Protein AF-J9FF97-F1 (afdb_monomer_lite)

Radius of gyration: 25.93 Å; chains: 1; bounding box: 58×30×105 Å

Foldseek 3Di:
DDDDDDDDDDPDPPPPVPPPPPPPPPCVVCVVVVPDPPPVVSFQPFWFFAADQQDPQRFFPVSVCVVCVVRQEAEDEDDDARGFNAKPPHGGDTDGRPQYIYGYHPDRDFFKFFQADQAQHFQVVNCVVQVVRQEAEDEAEDNRFGFHDKPDDGRDIDGRSHYIYTYGYHDPPDPPDPDPDDPDDPDDDDDDDD

pLDDT: mean 77.14, std 22.62, range [33.06, 97.69]

Sequence (194 aa):
VLAFLDEPHANTDFGSMLSAPLVGNMVSEIAPYLGLETDASLLPKGEVKVPDLVNAQHREWDMAQVELNKLGLDHRRVGGGPIVLAQYPVSGTMVPGGTTVYLYTDSADIRNVPVPDVKGKSAPLASQMMAGAGLNVKLEGPEEGIITAQDVTGGSEIPMGTLVTLTSEMPPESEPKPSPEDEPEPSESPQNED

Organism: NCBI:txid749906

Structure (mmCIF, N/CA/C/O backbone):
data_AF-J9FF97-F1
#
_entry.id   AF-J9FF97-F1
#
loop_
_atom_site.group_PDB
_atom_site.id
_atom_site.type_symbol
_atom_site.label_atom_id
_atom_site.label_alt_id
_atom_site.label_comp_id
_atom_site.label_asym_id
_atom_site.label_entity_id
_atom_site.label_seq_id
_atom_site.pdbx_PDB_ins_code
_atom_site.Cartn_x
_atom_site.Cartn_y
_atom_site.Cartn_z
_atom_site.occupancy
_atom_site.B_iso_or_equiv
_atom_site.auth_seq_id
_atom_site.auth_comp_id
_atom_site.auth_asym_id
_atom_site.auth_atom_id
_atom_site.pdbx_PDB_model_num
ATOM 1 N N . VAL A 1 1 ? 30.179 7.373 22.762 1.00 45.75 1 VAL A N 1
ATOM 2 C CA . VAL A 1 1 ? 31.047 6.465 21.977 1.00 45.75 1 VAL A CA 1
ATOM 3 C C . VAL A 1 1 ? 31.903 7.334 21.079 1.00 45.75 1 VAL A C 1
ATOM 5 O O . VAL A 1 1 ? 31.347 8.139 20.347 1.00 45.75 1 VAL A O 1
ATOM 8 N N . LEU A 1 2 ? 33.223 7.260 21.232 1.00 37.53 2 LEU A N 1
ATOM 9 C CA . LEU A 1 2 ? 34.190 7.959 20.388 1.00 37.53 2 LEU A CA 1
ATOM 10 C C . LEU A 1 2 ? 34.612 6.974 19.291 1.00 37.53 2 LEU A C 1
ATOM 12 O O . LEU A 1 2 ? 35.073 5.886 19.628 1.00 37.53 2 LEU A O 1
ATOM 16 N N . ALA A 1 3 ? 34.433 7.323 18.018 1.00 40.00 3 ALA A N 1
ATOM 17 C CA . ALA A 1 3 ? 34.911 6.517 16.898 1.00 40.00 3 ALA A CA 1
ATOM 18 C C . ALA A 1 3 ? 35.856 7.366 16.042 1.00 40.00 3 ALA A C 1
ATOM 20 O O . ALA A 1 3 ? 35.461 8.391 15.492 1.00 40.00 3 ALA A O 1
ATOM 21 N N . PHE A 1 4 ? 37.117 6.940 15.993 1.00 45.31 4 PHE A N 1
ATOM 22 C CA . PHE A 1 4 ? 38.093 7.384 15.006 1.00 45.31 4 PHE A CA 1
ATOM 23 C C . PHE A 1 4 ? 37.691 6.821 13.634 1.00 45.31 4 PHE A C 1
ATOM 25 O O . PHE A 1 4 ? 37.378 5.636 13.528 1.00 45.31 4 PHE A O 1
ATOM 32 N N . LEU A 1 5 ? 37.692 7.676 12.609 1.00 44.97 5 LEU A N 1
ATOM 33 C CA . LEU A 1 5 ? 37.614 7.284 11.203 1.00 44.97 5 LEU A CA 1
ATOM 34 C C . LEU A 1 5 ? 39.032 6.998 10.709 1.00 44.97 5 LEU A C 1
ATOM 36 O O . LEU A 1 5 ? 39.882 7.885 10.764 1.00 44.97 5 LEU A O 1
ATOM 40 N N . ASP A 1 6 ? 39.261 5.775 10.242 1.00 53.31 6 ASP A N 1
ATOM 41 C CA . ASP A 1 6 ? 40.441 5.412 9.459 1.00 53.31 6 ASP A CA 1
ATOM 42 C C . ASP A 1 6 ? 40.009 5.301 7.988 1.00 53.31 6 ASP A C 1
ATOM 44 O O . ASP A 1 6 ? 38.960 4.728 7.680 1.00 53.31 6 ASP A O 1
ATOM 48 N N . GLU A 1 7 ? 40.753 5.960 7.106 1.00 43.44 7 GLU A N 1
ATOM 49 C CA . GLU A 1 7 ? 40.382 6.263 5.720 1.00 43.44 7 GLU A CA 1
ATOM 50 C C . GLU A 1 7 ? 40.270 5.010 4.836 1.00 43.44 7 GLU A C 1
ATOM 52 O O . GLU A 1 7 ? 41.175 4.173 4.807 1.00 43.44 7 GLU A O 1
ATOM 57 N N . PRO A 1 8 ? 39.250 4.950 3.963 1.00 39.09 8 PRO A N 1
ATOM 58 C CA . PRO A 1 8 ? 39.457 4.382 2.640 1.00 39.09 8 PRO A CA 1
ATOM 59 C C . PRO A 1 8 ? 39.333 5.462 1.561 1.00 39.09 8 PRO A C 1
ATOM 61 O O . PRO A 1 8 ? 38.275 6.046 1.331 1.00 39.09 8 PRO A O 1
ATOM 64 N N . HIS A 1 9 ? 40.441 5.682 0.856 1.00 42.31 9 HIS A N 1
ATOM 65 C CA . HIS A 1 9 ? 40.495 6.420 -0.399 1.00 42.31 9 HIS A CA 1
ATOM 66 C C . HIS A 1 9 ? 39.531 5.816 -1.435 1.00 42.31 9 HIS A C 1
ATOM 68 O O . HIS A 1 9 ? 39.828 4.799 -2.062 1.00 42.31 9 HIS A O 1
ATOM 74 N N . ALA A 1 10 ? 38.412 6.494 -1.674 1.00 37.97 10 ALA A N 1
ATOM 75 C CA . ALA A 1 10 ? 37.627 6.369 -2.893 1.00 37.97 10 ALA A CA 1
ATOM 76 C C . ALA A 1 10 ? 37.069 7.754 -3.249 1.00 37.97 10 ALA A C 1
ATOM 78 O O . ALA A 1 10 ? 36.283 8.335 -2.506 1.00 37.97 10 ALA A O 1
ATOM 79 N N . ASN A 1 11 ? 37.533 8.298 -4.375 1.00 47.62 11 ASN A N 1
ATOM 80 C CA . ASN A 1 11 ? 37.092 9.570 -4.946 1.00 47.62 11 ASN A CA 1
ATOM 81 C C . ASN A 1 11 ? 35.612 9.511 -5.358 1.00 47.62 11 ASN A C 1
ATOM 83 O O . ASN A 1 11 ? 35.301 9.310 -6.531 1.00 47.62 11 ASN A O 1
ATOM 87 N N . THR A 1 12 ? 34.705 9.719 -4.410 1.00 43.56 12 THR A N 1
ATOM 88 C CA . THR A 1 12 ? 33.304 10.050 -4.683 1.00 43.56 12 THR A CA 1
ATOM 89 C C . THR A 1 12 ? 32.831 11.095 -3.678 1.00 43.56 12 THR A C 1
ATOM 91 O O . THR A 1 12 ? 32.529 10.780 -2.529 1.00 43.56 12 THR A O 1
ATOM 94 N N . ASP A 1 13 ? 32.771 12.346 -4.136 1.00 44.88 13 ASP A N 1
ATOM 95 C CA . ASP A 1 13 ? 32.296 13.536 -3.417 1.00 44.88 13 ASP A CA 1
ATOM 96 C C . ASP A 1 13 ? 30.774 13.509 -3.154 1.00 44.88 13 ASP A C 1
ATOM 98 O O . ASP A 1 13 ? 30.026 14.363 -3.622 1.00 44.88 13 ASP A O 1
ATOM 102 N N . PHE A 1 14 ? 30.286 12.524 -2.395 1.00 45.69 14 PHE A N 1
ATOM 103 C CA . PHE A 1 14 ? 28.867 12.419 -2.008 1.00 45.69 14 PHE A CA 1
ATOM 104 C C . PHE A 1 14 ? 28.653 12.223 -0.496 1.00 45.69 14 PHE A C 1
ATOM 106 O O . PHE A 1 14 ? 27.580 11.821 -0.053 1.00 45.69 14 PHE A O 1
ATOM 113 N N . GLY A 1 15 ? 29.656 12.547 0.327 1.00 39.88 15 GLY A N 1
ATOM 114 C CA . GLY A 1 15 ? 29.611 12.356 1.785 1.00 39.88 15 GLY A CA 1
ATOM 115 C C . GLY A 1 15 ? 28.787 13.386 2.574 1.00 39.88 15 GLY A C 1
ATOM 116 O O . GLY A 1 15 ? 28.507 13.167 3.747 1.00 39.88 15 GLY A O 1
ATOM 117 N N . SER A 1 16 ? 28.376 14.501 1.963 1.00 39.62 16 SER A N 1
ATOM 118 C CA . SER A 1 16 ? 27.737 15.634 2.660 1.00 39.62 16 SER A CA 1
ATOM 119 C C . SER A 1 16 ? 26.253 15.844 2.331 1.00 39.62 16 SER A C 1
ATOM 121 O O . SER A 1 16 ? 25.622 16.712 2.930 1.00 39.62 16 SER A O 1
ATOM 123 N N . MET A 1 17 ? 25.661 15.028 1.448 1.00 40.06 17 MET A N 1
ATOM 124 C CA . MET A 1 17 ? 24.230 15.113 1.098 1.00 40.06 17 MET A CA 1
ATOM 125 C C . MET A 1 17 ? 23.367 14.012 1.741 1.00 40.06 17 MET A C 1
ATOM 127 O O . MET A 1 17 ? 22.149 14.014 1.592 1.00 40.06 17 MET A O 1
ATOM 131 N N . LEU A 1 18 ? 23.988 13.090 2.483 1.00 40.56 18 LEU A N 1
ATOM 132 C CA . LEU A 1 18 ? 23.360 11.854 2.968 1.00 40.56 18 LEU A CA 1
ATOM 133 C C . LEU A 1 18 ? 22.977 11.851 4.459 1.00 40.56 18 LEU A C 1
ATOM 135 O O . LEU A 1 18 ? 22.454 10.853 4.938 1.00 40.56 18 LEU A O 1
ATOM 139 N N . SER A 1 19 ? 23.197 12.941 5.203 1.00 45.09 19 SER A N 1
ATOM 140 C CA . SER A 1 19 ? 23.015 12.942 6.669 1.00 45.09 19 SER A CA 1
ATOM 141 C C . SER A 1 19 ? 21.830 13.775 7.187 1.00 45.09 19 SER A C 1
ATOM 143 O O . SER A 1 19 ? 21.708 13.945 8.399 1.00 45.09 19 SER A O 1
ATOM 145 N N . ALA A 1 20 ? 20.960 14.306 6.321 1.00 44.06 20 ALA A N 1
ATOM 146 C CA . ALA A 1 20 ? 19.939 15.281 6.733 1.00 44.06 20 ALA A CA 1
ATOM 147 C C . ALA A 1 20 ? 18.469 14.801 6.750 1.00 44.06 20 ALA A C 1
ATOM 149 O O . ALA A 1 20 ? 17.666 15.496 7.367 1.00 44.06 20 ALA A O 1
ATOM 150 N N . PRO A 1 21 ? 18.083 13.636 6.183 1.00 43.41 21 PRO A N 1
ATOM 151 C CA . PRO A 1 21 ? 16.754 13.095 6.473 1.00 43.41 21 PRO A CA 1
ATOM 152 C C . PRO A 1 21 ? 16.763 11.582 6.758 1.00 43.41 21 PRO A C 1
ATOM 154 O O . PRO A 1 21 ? 16.090 10.823 6.074 1.00 43.41 21 PRO A O 1
ATOM 157 N N . LEU A 1 22 ? 17.509 11.124 7.773 1.00 38.31 22 LEU A N 1
ATOM 158 C CA . LEU A 1 22 ? 17.394 9.736 8.269 1.00 38.31 22 LEU A CA 1
ATOM 159 C C . LEU A 1 22 ? 16.951 9.626 9.741 1.00 38.31 22 LEU A C 1
ATOM 161 O O . LEU A 1 22 ? 16.930 8.534 10.297 1.00 38.31 22 LEU A O 1
ATOM 165 N N . VAL A 1 23 ? 16.581 10.740 10.386 1.00 45.12 23 VAL A N 1
ATOM 166 C CA . VAL A 1 23 ? 16.220 10.778 11.824 1.00 45.12 23 VAL A CA 1
ATOM 167 C C . VAL A 1 23 ? 14.739 11.140 12.039 1.00 45.12 23 VAL A C 1
ATOM 169 O O . VAL A 1 23 ? 14.361 11.671 13.073 1.00 45.12 23 VAL A O 1
ATOM 172 N N . GLY A 1 24 ? 13.883 10.854 11.052 1.00 38.81 24 GLY A N 1
ATOM 173 C CA . GLY A 1 24 ? 12.420 10.910 11.205 1.00 38.81 24 GLY A CA 1
ATOM 174 C C . GLY A 1 24 ? 11.796 9.533 11.444 1.00 38.81 24 GLY A C 1
ATOM 175 O O . GLY A 1 24 ? 11.005 9.364 12.365 1.00 38.81 24 GLY A O 1
ATOM 176 N N . ASN A 1 25 ? 12.214 8.519 10.674 1.00 43.09 25 ASN A N 1
ATOM 177 C CA . ASN A 1 25 ? 11.464 7.257 10.585 1.00 43.09 25 ASN A CA 1
ATOM 178 C C . ASN A 1 25 ? 11.998 6.118 11.476 1.00 43.09 25 ASN A C 1
ATOM 180 O O . ASN A 1 25 ? 11.280 5.152 11.689 1.00 43.09 25 ASN A O 1
ATOM 184 N N . MET A 1 26 ? 13.191 6.233 12.082 1.00 38.31 26 MET A N 1
ATOM 185 C CA . MET A 1 26 ? 13.679 5.217 13.042 1.00 38.31 26 MET A CA 1
ATOM 186 C C . MET A 1 26 ? 13.272 5.485 14.502 1.00 38.31 26 MET A C 1
ATOM 188 O O . MET A 1 26 ? 13.385 4.592 15.337 1.00 38.31 26 MET A O 1
ATOM 192 N N . VAL A 1 27 ? 12.782 6.686 14.838 1.00 42.34 27 VAL A N 1
ATOM 193 C CA . VAL A 1 27 ? 12.222 6.958 16.180 1.00 42.34 27 VAL A CA 1
ATOM 194 C C . VAL A 1 27 ? 10.746 6.553 16.252 1.00 42.34 27 VAL A C 1
ATOM 196 O O . VAL A 1 27 ? 10.303 6.096 17.301 1.00 42.34 27 VAL A O 1
ATOM 199 N N . SER A 1 28 ? 10.003 6.598 15.142 1.00 41.69 28 SER A N 1
ATOM 200 C CA . SER A 1 28 ? 8.598 6.161 15.102 1.00 41.69 28 SER A CA 1
ATOM 201 C C . SER A 1 28 ? 8.406 4.647 15.263 1.00 41.69 28 SER A C 1
ATOM 203 O O . SER A 1 28 ? 7.341 4.223 15.698 1.00 41.69 28 SER A O 1
ATOM 205 N N . GLU A 1 29 ? 9.424 3.820 14.995 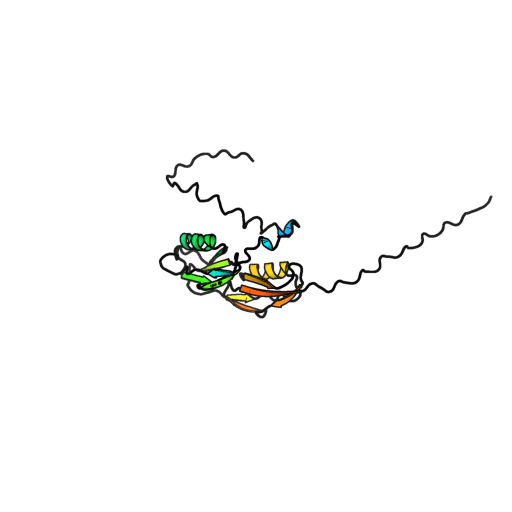1.00 44.66 29 GLU A N 1
ATOM 206 C CA . GLU A 1 29 ? 9.349 2.361 15.209 1.00 44.66 29 GLU A CA 1
ATOM 207 C C . GLU A 1 29 ? 9.571 1.928 16.671 1.00 44.66 29 GLU A C 1
ATOM 209 O O . GLU A 1 29 ? 9.262 0.790 17.025 1.00 44.66 29 GLU A O 1
ATOM 214 N N . ILE A 1 30 ? 10.052 2.824 17.545 1.00 33.06 30 ILE A N 1
ATOM 215 C CA . ILE A 1 30 ? 10.172 2.563 18.993 1.00 33.06 30 ILE A CA 1
ATOM 216 C C . ILE A 1 30 ? 9.362 3.525 19.872 1.00 33.06 30 ILE A C 1
ATOM 218 O O . ILE A 1 30 ? 9.161 3.228 21.049 1.00 33.06 30 ILE A O 1
ATOM 222 N N . ALA A 1 31 ? 8.876 4.652 19.342 1.00 40.81 31 ALA A N 1
ATOM 223 C CA . ALA A 1 31 ? 8.118 5.640 20.114 1.00 40.81 31 ALA A CA 1
ATOM 224 C C . ALA A 1 31 ? 6.820 5.089 20.746 1.00 40.81 31 ALA A C 1
ATOM 226 O O . ALA A 1 31 ? 6.605 5.369 21.929 1.00 40.81 31 ALA A O 1
ATOM 227 N N . PRO A 1 32 ? 6.019 4.222 20.086 1.00 46.66 32 PRO A N 1
ATOM 228 C CA . PRO A 1 32 ? 4.840 3.638 20.731 1.00 46.66 32 PRO A CA 1
ATOM 229 C C . PRO A 1 32 ? 5.192 2.718 21.909 1.00 46.66 32 PRO A C 1
ATOM 231 O O . PRO A 1 32 ? 4.361 2.474 22.778 1.00 46.66 32 PRO A O 1
ATOM 234 N N . TYR A 1 33 ? 6.430 2.214 21.969 1.00 43.38 33 TYR A N 1
ATOM 235 C CA . TYR A 1 33 ? 6.902 1.342 23.048 1.00 43.38 33 TYR A CA 1
ATOM 236 C C . TYR A 1 33 ? 7.519 2.109 24.231 1.00 43.38 33 TYR A C 1
ATOM 238 O O . TYR A 1 33 ? 7.882 1.489 25.230 1.00 43.38 33 TYR A O 1
ATOM 246 N N . LEU A 1 34 ? 7.623 3.442 24.150 1.00 44.53 34 LEU A N 1
ATOM 247 C CA . LEU A 1 34 ? 8.208 4.308 25.183 1.00 44.53 34 LEU A CA 1
ATOM 248 C C . LEU A 1 34 ? 7.191 5.217 25.891 1.00 44.53 34 LEU A C 1
ATOM 250 O O . LEU A 1 34 ? 7.588 5.993 26.757 1.00 44.53 34 LEU A O 1
ATOM 254 N N . GLY A 1 35 ? 5.897 5.111 25.566 1.00 42.56 35 GLY A N 1
ATOM 255 C CA . GLY A 1 35 ? 4.845 5.890 26.231 1.00 42.56 35 GLY A CA 1
ATOM 256 C C . GLY A 1 35 ? 4.969 7.402 26.019 1.00 42.56 35 GLY A C 1
ATOM 257 O O . GLY A 1 35 ? 4.501 8.178 26.847 1.00 42.56 35 GLY A O 1
ATOM 258 N N . LEU A 1 36 ? 5.628 7.826 24.938 1.00 39.53 36 LEU A N 1
ATOM 259 C CA . LEU A 1 36 ? 5.583 9.210 24.490 1.00 39.53 36 LEU A CA 1
ATOM 260 C C . LEU A 1 36 ? 4.437 9.319 23.496 1.00 39.53 36 LEU A C 1
ATOM 262 O O . LEU A 1 36 ? 4.457 8.651 22.464 1.00 39.53 36 LEU A O 1
ATOM 266 N N . GLU A 1 37 ? 3.445 10.135 23.841 1.00 37.72 37 GLU A N 1
ATOM 267 C CA . GLU A 1 37 ? 2.342 10.505 22.962 1.00 37.72 37 GLU A CA 1
ATOM 268 C C . GLU A 1 37 ? 2.917 10.912 21.598 1.00 37.72 37 GLU A C 1
ATOM 270 O O . GLU A 1 37 ? 3.634 11.911 21.476 1.00 37.72 37 GLU A O 1
ATOM 275 N N . THR A 1 38 ? 2.653 10.115 20.561 1.00 42.69 38 THR A N 1
ATOM 276 C CA . THR A 1 38 ? 2.843 10.547 19.180 1.00 42.69 38 THR A CA 1
ATOM 277 C C . THR A 1 38 ? 1.844 11.662 18.954 1.00 42.69 38 THR A C 1
ATOM 279 O O . THR A 1 38 ? 0.669 11.421 18.700 1.00 42.69 38 THR A O 1
ATOM 282 N N . ASP A 1 39 ? 2.296 12.902 19.124 1.00 42.94 39 ASP A N 1
ATOM 283 C CA . ASP A 1 39 ? 1.481 14.071 18.848 1.00 42.94 39 ASP A CA 1
ATOM 284 C C . ASP A 1 39 ? 0.985 13.940 17.404 1.00 42.94 39 ASP A C 1
ATOM 286 O O . ASP A 1 39 ? 1.770 14.002 16.453 1.00 42.94 39 ASP A O 1
ATOM 290 N N . ALA A 1 40 ? -0.315 13.692 17.226 1.00 46.88 40 ALA A N 1
ATOM 291 C CA . ALA A 1 40 ? -0.899 13.414 15.918 1.00 46.88 40 ALA A CA 1
ATOM 292 C C . ALA A 1 40 ? -0.648 14.564 14.923 1.00 46.88 40 ALA A C 1
ATOM 294 O O . ALA A 1 40 ? -0.826 14.391 13.721 1.00 46.88 40 ALA A O 1
ATOM 295 N N . SER A 1 41 ? -0.243 15.751 15.407 1.00 39.88 41 SER A N 1
ATOM 296 C CA . SER A 1 41 ? 0.247 16.891 14.621 1.00 39.88 41 SER A CA 1
ATOM 297 C C . SER A 1 41 ? 1.561 16.657 13.864 1.00 39.88 41 SER A C 1
ATOM 299 O O . SER A 1 41 ? 1.803 17.373 12.892 1.00 39.88 41 SER A O 1
ATOM 301 N N . LEU A 1 42 ? 2.359 15.661 14.259 1.00 41.28 42 LEU A N 1
ATOM 302 C CA . LEU A 1 42 ? 3.661 15.320 13.677 1.00 41.28 42 LEU A CA 1
ATOM 303 C C . LEU A 1 42 ? 3.603 14.177 12.656 1.00 41.28 42 LEU A C 1
ATOM 305 O O . LEU A 1 42 ? 4.563 13.982 11.910 1.00 41.28 42 LEU A O 1
ATOM 309 N N . LEU A 1 43 ? 2.484 13.447 12.578 1.00 48.31 43 LEU A N 1
ATOM 310 C CA . LEU A 1 43 ? 2.209 12.580 11.433 1.00 48.31 43 LEU A CA 1
ATOM 311 C C . LEU A 1 43 ? 2.122 13.467 10.181 1.00 48.31 43 LEU A C 1
ATOM 313 O O . LEU A 1 43 ? 1.526 14.546 10.258 1.00 48.31 43 LEU A O 1
ATOM 317 N N . PRO A 1 44 ? 2.678 13.071 9.023 1.00 49.88 44 PRO A N 1
ATOM 318 C CA . PRO A 1 44 ? 2.469 13.811 7.786 1.00 49.88 44 PRO A CA 1
ATOM 319 C C . PRO A 1 44 ? 0.967 13.812 7.457 1.00 49.88 44 PRO A C 1
ATOM 321 O O . PRO A 1 44 ? 0.448 12.897 6.830 1.00 49.88 44 PRO A O 1
ATOM 324 N N . LYS A 1 45 ? 0.245 14.855 7.890 1.00 54.88 45 LYS A N 1
ATOM 325 C CA . LYS A 1 45 ? -1.219 15.014 7.750 1.00 54.88 45 LYS A CA 1
ATOM 326 C C . LYS A 1 45 ? -1.692 15.227 6.306 1.00 54.88 45 LYS A C 1
ATOM 328 O O . LYS A 1 45 ? -2.834 15.619 6.081 1.00 54.88 45 LYS A O 1
ATOM 333 N N . GLY A 1 46 ? -0.809 15.040 5.333 1.00 75.31 46 GLY A N 1
ATOM 334 C CA . GLY A 1 46 ? -1.078 15.271 3.924 1.00 75.31 46 GLY A CA 1
ATOM 335 C C . GLY A 1 46 ? -1.273 13.966 3.171 1.00 75.31 46 GLY A C 1
ATOM 336 O O . GLY A 1 46 ? -0.570 12.983 3.407 1.00 75.31 46 GLY A O 1
ATOM 337 N N . GLU A 1 47 ? -2.197 13.987 2.217 1.00 87.62 47 GLU A N 1
ATOM 338 C CA . GLU A 1 47 ? -2.178 13.013 1.137 1.00 87.62 47 GLU A CA 1
ATOM 339 C C . GLU A 1 47 ? -1.101 13.403 0.122 1.00 87.62 47 GLU A C 1
ATOM 341 O O . GLU A 1 47 ? -0.945 14.569 -0.251 1.00 87.62 47 GLU A O 1
ATOM 346 N N . VAL A 1 48 ? -0.370 12.404 -0.345 1.00 91.88 48 VAL A N 1
ATOM 347 C CA . VAL A 1 48 ? 0.705 12.513 -1.317 1.00 91.88 48 VAL A CA 1
ATOM 348 C C . VAL A 1 48 ? 0.329 11.670 -2.526 1.00 91.88 48 VAL A C 1
ATOM 350 O O . VAL A 1 48 ? -0.198 10.564 -2.404 1.00 91.88 48 VAL A O 1
ATOM 353 N N . LYS A 1 49 ? 0.593 12.201 -3.719 1.00 95.12 49 LYS A N 1
ATOM 354 C CA . LYS A 1 49 ? 0.369 11.474 -4.965 1.00 95.12 49 LYS A CA 1
ATOM 355 C C . LYS A 1 49 ? 1.549 10.549 -5.235 1.00 95.12 49 LYS A C 1
ATOM 357 O O . LYS A 1 49 ? 2.677 11.020 -5.353 1.00 95.12 49 LYS A O 1
ATOM 362 N N . VAL A 1 50 ? 1.283 9.257 -5.399 1.00 96.62 50 VAL A N 1
ATOM 363 C CA . VAL A 1 50 ? 2.320 8.274 -5.730 1.00 96.62 50 VAL A CA 1
ATOM 364 C C . VAL A 1 50 ? 2.919 8.601 -7.111 1.00 96.62 50 VAL A C 1
ATOM 366 O O . VAL A 1 50 ? 2.162 8.712 -8.084 1.00 96.62 50 VAL A O 1
ATOM 369 N N . PRO A 1 51 ? 4.248 8.775 -7.237 1.00 95.38 51 PRO A N 1
ATOM 370 C CA . PRO A 1 51 ? 4.893 9.090 -8.510 1.00 95.38 51 PRO A CA 1
ATOM 371 C C . PRO A 1 51 ? 4.898 7.882 -9.456 1.00 95.38 51 PRO A C 1
ATOM 373 O O . PRO A 1 51 ? 4.671 6.743 -9.047 1.00 95.38 51 PRO A O 1
ATOM 376 N N . ASP A 1 52 ? 5.166 8.130 -10.737 1.00 97.19 52 ASP A N 1
ATOM 377 C CA . ASP A 1 52 ? 5.468 7.070 -11.701 1.00 97.19 52 ASP A CA 1
ATOM 378 C C . ASP A 1 52 ? 6.960 6.722 -11.630 1.00 97.19 52 ASP A C 1
ATOM 380 O O . ASP A 1 52 ? 7.826 7.544 -11.950 1.00 97.19 52 ASP A O 1
ATOM 384 N N . LEU A 1 53 ? 7.224 5.500 -11.176 1.00 95.94 53 LEU A N 1
ATOM 385 C CA . LEU A 1 53 ? 8.537 4.913 -10.939 1.00 95.94 53 LEU A CA 1
ATOM 386 C C . LEU A 1 53 ? 8.860 3.812 -11.950 1.00 95.94 53 LEU A C 1
ATOM 388 O O . LEU A 1 53 ? 9.899 3.181 -11.836 1.00 95.94 53 LEU A O 1
ATOM 392 N N . VAL A 1 54 ? 7.992 3.566 -12.934 1.00 95.25 54 VAL A N 1
ATOM 393 C CA . VAL A 1 54 ? 8.239 2.607 -14.025 1.00 95.25 54 VAL A CA 1
ATOM 394 C C . VAL A 1 54 ? 8.714 3.340 -15.292 1.00 95.25 54 VAL A C 1
ATOM 396 O O . VAL A 1 54 ? 9.248 2.736 -16.227 1.00 95.25 54 VAL A O 1
ATOM 399 N N . ASN A 1 55 ? 8.579 4.670 -15.328 1.00 92.44 55 ASN A N 1
ATOM 400 C CA . ASN A 1 55 ? 9.061 5.494 -16.432 1.00 92.44 55 ASN A CA 1
ATOM 401 C C . ASN A 1 55 ? 10.594 5.506 -16.573 1.00 92.44 55 ASN A C 1
ATOM 403 O O . ASN A 1 55 ? 11.357 5.144 -15.679 1.00 92.44 55 ASN A O 1
ATOM 407 N N . ALA A 1 56 ? 11.068 5.960 -17.734 1.00 85.50 56 ALA A N 1
ATOM 408 C CA . ALA A 1 56 ? 12.492 5.962 -18.061 1.00 85.50 56 ALA A CA 1
ATOM 409 C C . ALA A 1 56 ? 13.347 6.856 -17.143 1.00 85.50 56 ALA A C 1
ATOM 411 O O . ALA A 1 56 ? 14.556 6.658 -17.090 1.00 85.50 56 ALA A O 1
ATOM 412 N N . GLN A 1 57 ? 12.742 7.827 -16.455 1.00 85.38 57 GLN A N 1
ATOM 413 C CA . GLN A 1 57 ? 13.433 8.794 -15.605 1.00 85.38 57 GLN A CA 1
ATOM 414 C C . GLN A 1 57 ? 13.707 8.249 -14.200 1.00 85.38 57 GLN A C 1
ATOM 416 O O . GLN A 1 57 ? 14.729 8.591 -13.613 1.00 85.38 57 GLN A O 1
ATOM 421 N N . HIS A 1 58 ? 12.814 7.410 -13.667 1.00 90.19 58 HIS A N 1
ATOM 422 C CA . HIS A 1 58 ? 12.856 6.987 -12.264 1.00 90.19 58 HIS A CA 1
ATOM 423 C C . HIS A 1 58 ? 12.951 5.473 -12.061 1.00 90.19 58 HIS A C 1
ATOM 425 O O . HIS A 1 58 ? 13.143 5.044 -10.931 1.00 90.19 58 HIS A O 1
ATOM 431 N N . ARG A 1 59 ? 12.854 4.655 -13.118 1.00 93.31 59 ARG A N 1
ATOM 432 C CA . ARG A 1 59 ? 12.848 3.184 -12.998 1.00 93.31 59 ARG A CA 1
ATOM 433 C C . ARG A 1 59 ? 14.125 2.550 -12.473 1.00 93.31 59 ARG A C 1
ATOM 435 O O . ARG A 1 59 ? 14.117 1.356 -12.207 1.00 93.31 59 ARG A O 1
ATOM 442 N N . GLU A 1 60 ? 15.233 3.270 -12.369 1.00 96.19 60 GLU A N 1
ATOM 443 C CA . GLU A 1 60 ? 16.409 2.730 -11.687 1.00 96.19 60 GLU A CA 1
ATOM 444 C C . GLU A 1 60 ? 16.153 2.704 -10.181 1.00 96.19 60 GLU A C 1
ATOM 446 O O . GLU A 1 60 ? 15.651 3.676 -9.621 1.00 96.19 60 GLU A O 1
ATOM 451 N N . TRP A 1 61 ? 16.509 1.597 -9.525 1.00 92.69 61 TRP A N 1
ATOM 452 C CA . TRP A 1 61 ? 16.231 1.379 -8.102 1.00 92.69 61 TRP A CA 1
ATOM 453 C C . TRP A 1 61 ? 16.621 2.577 -7.221 1.00 92.69 61 TRP A C 1
ATOM 455 O O . TRP A 1 61 ? 15.818 3.029 -6.411 1.00 92.69 61 TRP A O 1
ATOM 465 N N . ASP A 1 62 ? 17.814 3.142 -7.401 1.00 91.81 62 ASP A N 1
ATOM 466 C CA . ASP A 1 62 ? 18.285 4.269 -6.585 1.00 91.81 62 ASP A CA 1
ATOM 467 C C . ASP A 1 62 ? 17.510 5.566 -6.862 1.00 91.81 62 ASP A C 1
ATOM 469 O O . ASP A 1 62 ? 17.197 6.314 -5.933 1.00 91.81 62 ASP A O 1
ATOM 473 N N . MET A 1 63 ? 17.122 5.807 -8.118 1.00 93.19 63 MET A N 1
ATOM 474 C CA . MET A 1 63 ? 16.311 6.970 -8.493 1.00 93.19 63 MET A CA 1
ATOM 475 C C . MET A 1 63 ? 14.894 6.872 -7.926 1.00 93.19 63 MET A C 1
ATOM 477 O O . MET A 1 63 ? 14.369 7.865 -7.419 1.00 93.19 63 MET A O 1
ATOM 481 N N . ALA A 1 64 ? 14.298 5.676 -7.949 1.00 94.69 64 ALA A N 1
ATOM 482 C CA . ALA A 1 64 ? 12.966 5.451 -7.403 1.00 94.69 64 ALA A CA 1
ATOM 483 C C . ALA A 1 64 ? 12.902 5.728 -5.895 1.00 94.69 64 ALA A C 1
ATOM 485 O O . ALA A 1 64 ? 11.974 6.382 -5.421 1.00 94.69 64 ALA A O 1
ATOM 486 N N . GLN A 1 65 ? 13.913 5.281 -5.144 1.00 93.88 65 GLN A N 1
ATOM 487 C CA . GLN A 1 65 ? 14.015 5.539 -3.705 1.00 93.88 65 GLN A CA 1
ATOM 488 C C . GLN A 1 65 ? 14.121 7.029 -3.399 1.00 93.88 65 GLN A C 1
ATOM 490 O O . GLN A 1 65 ? 13.425 7.543 -2.528 1.00 93.88 65 GLN A O 1
ATOM 495 N N . VAL A 1 66 ? 14.996 7.732 -4.122 1.00 92.69 66 VAL A N 1
ATOM 496 C CA . VAL A 1 66 ? 15.176 9.175 -3.955 1.00 92.69 66 VAL A CA 1
ATOM 497 C C . VAL A 1 66 ? 13.860 9.908 -4.202 1.00 92.69 66 VAL A C 1
ATOM 499 O O . VAL A 1 66 ? 13.518 10.810 -3.440 1.00 92.69 66 VAL A O 1
ATOM 502 N N . GLU A 1 67 ? 13.108 9.518 -5.230 1.00 92.62 67 GLU A N 1
ATOM 503 C CA . GLU A 1 67 ? 11.831 10.152 -5.547 1.00 92.62 67 GLU A CA 1
ATOM 504 C C . GLU A 1 67 ? 10.761 9.910 -4.475 1.00 92.62 67 GLU A C 1
ATOM 506 O O . GLU A 1 67 ? 10.074 10.851 -4.082 1.00 92.62 67 GLU A O 1
ATOM 511 N N . LEU A 1 68 ? 10.663 8.693 -3.934 1.00 92.94 68 LEU A N 1
ATOM 512 C CA . LEU A 1 68 ? 9.745 8.385 -2.831 1.00 92.94 68 LEU A CA 1
ATOM 513 C C . LEU A 1 68 ? 10.118 9.130 -1.540 1.00 92.94 68 LEU A C 1
ATOM 515 O O . LEU A 1 68 ? 9.263 9.779 -0.936 1.00 92.94 68 LEU A O 1
ATOM 519 N N . ASN A 1 69 ? 11.403 9.142 -1.178 1.00 90.75 69 ASN A N 1
ATOM 520 C CA . ASN A 1 69 ? 11.893 9.812 0.027 1.00 90.75 69 ASN A CA 1
ATOM 521 C C . ASN A 1 69 ? 11.629 11.327 0.008 1.00 90.75 69 ASN A C 1
ATOM 523 O O . ASN A 1 69 ? 11.242 11.897 1.027 1.00 90.75 69 ASN A O 1
ATOM 527 N N . LYS A 1 70 ? 11.786 11.997 -1.147 1.00 90.00 70 LYS A N 1
ATOM 528 C CA . LYS A 1 70 ? 11.450 13.432 -1.296 1.00 90.00 70 LYS A CA 1
ATOM 529 C C . LYS A 1 70 ? 9.987 13.731 -0.973 1.00 90.00 70 LYS A C 1
ATOM 531 O O . LYS A 1 70 ? 9.669 14.834 -0.539 1.00 90.00 70 LYS A O 1
ATOM 536 N N . LEU A 1 71 ? 9.110 12.770 -1.249 1.00 88.69 71 LEU A N 1
ATOM 537 C CA . LEU A 1 71 ? 7.668 12.877 -1.071 1.00 88.69 71 LEU A CA 1
ATOM 538 C C . LEU A 1 71 ? 7.211 12.400 0.316 1.00 88.69 71 LEU A C 1
ATOM 540 O O . LEU A 1 71 ? 6.019 12.456 0.610 1.00 88.69 71 LEU A O 1
ATOM 544 N N . GLY A 1 72 ? 8.136 11.943 1.169 1.00 87.81 72 GLY A N 1
ATOM 545 C CA . GLY A 1 72 ? 7.813 11.378 2.477 1.00 87.81 72 GLY A CA 1
ATOM 546 C C . GLY A 1 72 ? 7.056 10.054 2.382 1.00 87.81 72 GLY A C 1
ATOM 547 O O . GLY A 1 72 ? 6.249 9.757 3.258 1.00 87.81 72 GLY A O 1
ATOM 548 N N . LEU A 1 73 ? 7.261 9.295 1.304 1.00 91.50 73 LEU A N 1
ATOM 549 C CA . LEU A 1 73 ? 6.742 7.941 1.138 1.00 91.50 73 LEU A CA 1
ATOM 550 C C . LEU A 1 73 ? 7.842 6.937 1.474 1.00 91.50 73 LEU A C 1
ATOM 552 O O . LEU A 1 73 ? 8.992 7.126 1.079 1.00 91.50 73 LEU A O 1
ATOM 556 N N . ASP A 1 74 ? 7.468 5.857 2.152 1.00 94.06 74 ASP A N 1
ATOM 557 C CA . ASP A 1 74 ? 8.374 4.743 2.402 1.00 94.06 74 ASP A CA 1
ATOM 558 C C . ASP A 1 74 ? 8.424 3.819 1.177 1.00 94.06 74 ASP A C 1
ATOM 560 O O . ASP A 1 74 ? 7.561 3.844 0.291 1.00 94.06 74 ASP A O 1
ATOM 564 N N . HIS A 1 75 ? 9.431 2.954 1.119 1.00 95.06 75 HIS A N 1
ATOM 565 C CA . HIS A 1 75 ? 9.656 2.067 -0.016 1.00 95.06 75 HIS A CA 1
ATOM 566 C C . HIS A 1 75 ? 10.085 0.675 0.417 1.00 95.06 75 HIS A C 1
ATOM 568 O O . HIS A 1 75 ? 10.850 0.486 1.362 1.00 95.06 75 HIS A O 1
ATOM 574 N N . ARG A 1 76 ? 9.638 -0.333 -0.334 1.00 95.94 76 ARG A N 1
ATOM 575 C CA . ARG A 1 76 ? 10.057 -1.719 -0.126 1.00 95.94 76 ARG A CA 1
ATOM 576 C C . ARG A 1 76 ? 10.316 -2.420 -1.445 1.00 95.94 76 ARG A C 1
ATOM 578 O O . ARG A 1 76 ? 9.465 -2.451 -2.326 1.00 95.94 76 ARG A O 1
ATOM 585 N N . ARG A 1 77 ? 11.496 -3.025 -1.574 1.00 95.38 77 ARG A N 1
ATOM 586 C CA . ARG A 1 77 ? 11.851 -3.815 -2.756 1.00 95.38 77 ARG A CA 1
ATOM 587 C C . ARG A 1 77 ? 11.237 -5.205 -2.701 1.00 95.38 77 ARG A C 1
ATOM 589 O O . ARG A 1 77 ? 11.312 -5.876 -1.672 1.00 95.38 77 ARG A O 1
ATOM 596 N N . VAL A 1 78 ? 10.726 -5.661 -3.837 1.00 95.81 78 VAL A N 1
ATOM 597 C CA . VAL A 1 78 ? 10.302 -7.039 -4.083 1.00 95.81 78 VAL A CA 1
ATOM 598 C C . VAL A 1 78 ? 11.125 -7.587 -5.252 1.00 95.81 78 VAL A C 1
ATOM 600 O O . VAL A 1 78 ? 10.818 -7.347 -6.420 1.00 95.81 78 VAL A O 1
ATOM 603 N N . GLY A 1 79 ? 12.201 -8.303 -4.917 1.00 94.69 79 GLY A N 1
ATOM 604 C CA . GLY A 1 79 ? 13.152 -8.871 -5.878 1.00 94.69 79 GLY A CA 1
ATOM 605 C C . GLY A 1 79 ? 14.577 -8.321 -5.748 1.00 94.69 79 GLY A C 1
ATOM 606 O O . GLY A 1 79 ? 14.909 -7.646 -4.772 1.00 94.69 79 GLY A O 1
ATOM 607 N N . GLY A 1 80 ? 15.421 -8.633 -6.735 1.00 94.31 80 GLY A N 1
ATOM 608 C CA . GLY A 1 80 ? 16.851 -8.302 -6.788 1.00 94.31 80 GLY A CA 1
ATOM 609 C C . GLY A 1 80 ? 17.331 -7.598 -8.068 1.00 94.31 80 GLY A C 1
ATOM 610 O O . GLY A 1 80 ? 18.505 -7.233 -8.150 1.00 94.31 80 GLY A O 1
ATOM 611 N N . GLY A 1 81 ? 16.461 -7.356 -9.051 1.00 94.06 81 GLY A N 1
ATOM 612 C CA . GLY A 1 81 ? 16.778 -6.659 -10.304 1.00 94.06 81 GLY A CA 1
ATOM 613 C C . GLY A 1 81 ? 17.026 -5.145 -10.157 1.00 94.06 81 GLY A C 1
ATOM 614 O O . GLY A 1 81 ? 16.458 -4.506 -9.277 1.00 94.06 81 GLY A O 1
ATOM 615 N N . PRO A 1 82 ? 17.876 -4.524 -10.991 1.00 93.94 82 PRO A N 1
ATOM 616 C CA . PRO A 1 82 ? 18.286 -3.120 -10.828 1.00 93.94 82 PRO A CA 1
ATOM 617 C C . PRO A 1 82 ? 17.213 -2.095 -11.234 1.00 93.94 82 PRO A C 1
ATOM 619 O O . PRO A 1 82 ? 17.373 -0.901 -10.979 1.00 93.94 82 PRO A O 1
ATOM 622 N N . ILE A 1 83 ? 16.144 -2.551 -11.888 1.00 96.44 83 ILE A N 1
ATOM 623 C CA . ILE A 1 83 ? 15.087 -1.709 -12.443 1.00 96.44 83 ILE A CA 1
ATOM 624 C C . ILE A 1 83 ? 13.734 -2.051 -11.826 1.00 96.44 83 ILE A C 1
ATOM 626 O O . ILE A 1 83 ? 13.440 -3.215 -11.573 1.00 96.44 83 ILE A O 1
ATOM 630 N N . VAL A 1 84 ? 12.905 -1.036 -11.625 1.00 97.56 84 VAL A N 1
ATOM 631 C CA . VAL A 1 84 ? 11.505 -1.153 -11.231 1.00 97.56 84 VAL A CA 1
ATOM 632 C C . VAL A 1 84 ? 10.688 -1.506 -12.470 1.00 97.56 84 VAL A C 1
ATOM 634 O O . VAL A 1 84 ? 10.626 -0.748 -13.438 1.00 97.56 84 VAL A O 1
ATOM 637 N N . LEU A 1 85 ? 10.080 -2.686 -12.442 1.00 97.44 85 LEU A N 1
ATOM 638 C CA . LEU A 1 85 ? 9.218 -3.210 -13.500 1.00 97.44 85 LEU A CA 1
ATOM 639 C C . LEU A 1 85 ? 7.744 -2.929 -13.213 1.00 97.44 85 LEU A C 1
ATOM 641 O O . LEU A 1 85 ? 6.962 -2.716 -14.137 1.00 97.44 85 LEU A O 1
ATOM 645 N N . ALA A 1 86 ? 7.375 -2.919 -11.935 1.00 97.50 86 ALA A N 1
ATOM 646 C CA . ALA A 1 86 ? 6.051 -2.546 -11.470 1.00 97.50 86 ALA A CA 1
ATOM 647 C C . ALA A 1 86 ? 6.123 -1.932 -10.069 1.00 97.50 86 ALA A C 1
ATOM 649 O O . ALA A 1 86 ? 7.098 -2.110 -9.336 1.00 97.50 86 ALA A O 1
ATOM 650 N N . GLN A 1 87 ? 5.068 -1.217 -9.692 1.00 97.69 87 GLN A N 1
ATOM 651 C CA . GLN A 1 87 ? 4.932 -0.603 -8.377 1.00 97.69 87 GLN A CA 1
ATOM 652 C C . GLN A 1 87 ? 3.517 -0.791 -7.838 1.00 97.69 87 GLN A C 1
ATOM 654 O O . GLN A 1 87 ? 2.558 -0.854 -8.612 1.00 97.69 87 GLN A O 1
ATOM 659 N N . TYR A 1 88 ? 3.387 -0.819 -6.515 1.00 97.69 88 TYR A N 1
ATOM 660 C CA . TYR A 1 88 ? 2.091 -0.751 -5.859 1.00 97.69 88 TYR A CA 1
ATOM 661 C C . TYR A 1 88 ? 2.180 -0.029 -4.498 1.00 97.69 88 TYR A C 1
ATOM 663 O O . TYR A 1 88 ? 3.073 -0.366 -3.724 1.00 97.69 88 TYR A O 1
ATOM 671 N N . PRO A 1 89 ? 1.294 0.927 -4.152 1.00 97.25 89 PRO A N 1
ATOM 672 C CA . PRO A 1 89 ? 0.167 1.443 -4.937 1.00 97.25 89 PRO A CA 1
ATOM 673 C C . PRO A 1 89 ? 0.555 1.993 -6.313 1.00 97.25 89 PRO A C 1
ATOM 675 O O . PRO A 1 89 ? 1.695 2.403 -6.547 1.00 97.25 89 PRO A O 1
ATOM 678 N N . VAL A 1 90 ? -0.393 1.946 -7.250 1.00 96.56 90 VAL A N 1
ATOM 679 C CA . VAL A 1 90 ? -0.154 2.395 -8.627 1.00 96.56 90 VAL A CA 1
ATOM 680 C C . VAL A 1 90 ? 0.091 3.901 -8.673 1.00 96.56 90 VAL A C 1
ATOM 682 O O . VAL A 1 90 ? -0.392 4.657 -7.821 1.00 96.56 90 VAL A O 1
ATOM 685 N N . SER A 1 91 ? 0.836 4.345 -9.683 1.00 96.50 91 SER A N 1
ATOM 686 C CA . SER A 1 91 ? 1.128 5.761 -9.874 1.00 96.50 91 SER A CA 1
ATOM 687 C C . SER A 1 91 ? -0.158 6.586 -9.981 1.00 96.50 91 SER A C 1
ATOM 689 O O . SER A 1 91 ? -1.179 6.168 -10.525 1.00 96.50 91 SER A O 1
ATOM 691 N N . GLY A 1 92 ? -0.121 7.780 -9.403 1.00 94.44 92 GLY A N 1
ATOM 692 C CA . GLY A 1 92 ? -1.241 8.705 -9.358 1.00 94.44 92 GLY A CA 1
ATOM 693 C C . GLY A 1 92 ? -2.258 8.482 -8.240 1.00 94.44 92 GLY A C 1
ATOM 694 O O . GLY A 1 92 ? -3.103 9.357 -8.055 1.00 94.44 92 GLY A O 1
ATOM 695 N N . THR A 1 93 ? -2.155 7.389 -7.480 1.00 95.06 93 THR A N 1
ATOM 696 C CA . THR A 1 93 ? -2.967 7.159 -6.274 1.00 95.06 93 THR A CA 1
ATOM 697 C C . THR A 1 93 ? -2.645 8.211 -5.211 1.00 95.06 93 THR A C 1
ATOM 699 O O . THR A 1 93 ? -1.476 8.541 -5.015 1.00 95.06 93 THR A O 1
ATOM 702 N N . MET A 1 94 ? -3.664 8.735 -4.526 1.00 94.62 94 MET A N 1
ATOM 703 C CA . MET A 1 94 ? -3.487 9.586 -3.345 1.00 94.62 94 MET A CA 1
ATOM 704 C C . MET A 1 94 ? -3.407 8.696 -2.108 1.00 94.62 94 MET A C 1
ATOM 706 O O . MET A 1 94 ? -4.296 7.874 -1.886 1.00 94.62 94 MET A O 1
ATOM 710 N N . VAL A 1 95 ? -2.338 8.828 -1.330 1.00 93.31 95 VAL A N 1
ATOM 711 C CA . VAL A 1 95 ? -2.102 8.024 -0.125 1.00 93.31 95 VAL A CA 1
ATOM 712 C C . VAL A 1 95 ? -1.584 8.906 1.010 1.00 93.31 95 VAL A C 1
ATOM 714 O O . VAL A 1 95 ? -0.966 9.932 0.727 1.00 93.31 95 VAL A O 1
ATOM 717 N N . PRO A 1 96 ? -1.795 8.550 2.286 1.00 91.38 96 PRO A N 1
ATOM 718 C CA . PRO A 1 96 ? -1.168 9.262 3.396 1.00 91.38 96 PRO A CA 1
ATOM 719 C C . PRO A 1 96 ? 0.362 9.270 3.272 1.00 91.38 96 PRO A C 1
ATOM 721 O O . PRO A 1 96 ? 0.954 8.300 2.786 1.00 91.38 96 PRO A O 1
ATOM 724 N N . GLY A 1 97 ? 1.017 10.332 3.744 1.00 88.44 97 GLY A N 1
ATOM 725 C CA . GLY A 1 97 ? 2.471 10.308 3.943 1.00 88.44 97 GLY A CA 1
ATOM 726 C C . GLY A 1 97 ? 2.898 9.125 4.826 1.00 88.44 97 GLY A C 1
ATOM 727 O O . GLY A 1 97 ? 2.139 8.682 5.686 1.00 88.44 97 GLY A O 1
ATOM 728 N N . GLY A 1 98 ? 4.090 8.579 4.588 1.00 88.94 98 GLY A N 1
ATOM 729 C CA . GLY A 1 98 ? 4.570 7.346 5.227 1.00 88.94 98 GLY A CA 1
ATOM 730 C C . GLY A 1 98 ? 3.966 6.057 4.655 1.00 88.94 98 GLY A C 1
ATOM 731 O O . GLY A 1 98 ? 4.269 4.964 5.119 1.00 88.94 98 GLY A O 1
ATOM 732 N N . THR A 1 99 ? 3.115 6.135 3.625 1.00 93.31 99 THR A N 1
ATOM 733 C CA . THR A 1 99 ? 2.666 4.926 2.919 1.00 93.31 99 THR A CA 1
ATOM 734 C C . THR A 1 99 ? 3.860 4.235 2.267 1.00 93.31 99 THR A C 1
ATOM 736 O O . THR A 1 99 ? 4.630 4.869 1.546 1.00 93.31 99 THR A O 1
ATOM 739 N N . THR A 1 100 ? 3.984 2.921 2.465 1.00 96.44 100 THR A N 1
ATOM 740 C CA . THR A 1 100 ? 5.023 2.117 1.819 1.00 96.44 100 THR A CA 1
ATOM 741 C C . THR A 1 100 ? 4.627 1.771 0.387 1.00 96.44 100 THR A C 1
ATOM 743 O O . THR A 1 100 ? 3.630 1.080 0.155 1.00 96.44 100 THR A O 1
ATOM 746 N N . VAL A 1 101 ? 5.441 2.186 -0.583 1.00 97.69 101 VAL A N 1
ATOM 747 C CA . VAL A 1 101 ? 5.329 1.777 -1.987 1.00 97.69 101 VAL A CA 1
ATOM 748 C C . VAL A 1 101 ? 6.226 0.565 -2.245 1.00 97.69 101 VAL A C 1
ATOM 750 O O . VAL A 1 101 ? 7.443 0.597 -2.056 1.00 97.69 101 VAL A O 1
ATOM 753 N N . TYR A 1 102 ? 5.620 -0.525 -2.699 1.00 97.50 102 TYR A N 1
ATOM 754 C CA . TYR A 1 102 ? 6.291 -1.764 -3.061 1.00 97.50 102 TYR A CA 1
ATOM 755 C C . TYR A 1 102 ? 6.769 -1.703 -4.509 1.00 97.50 102 TYR A C 1
ATOM 757 O O . TYR A 1 102 ? 5.971 -1.508 -5.423 1.00 9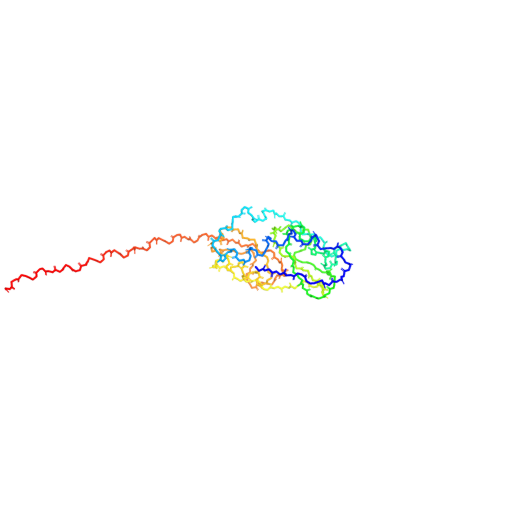7.50 102 TYR A O 1
ATOM 765 N N . LEU A 1 103 ? 8.072 -1.882 -4.715 1.00 97.50 103 LEU A N 1
ATOM 766 C CA . LEU A 1 103 ? 8.736 -1.805 -6.013 1.00 97.50 103 LEU A CA 1
ATOM 767 C C . LEU A 1 103 ? 9.186 -3.198 -6.443 1.00 97.50 103 LEU A C 1
ATOM 769 O O . LEU A 1 103 ? 10.054 -3.805 -5.812 1.00 97.50 103 LEU A O 1
ATOM 773 N N . TYR A 1 104 ? 8.597 -3.696 -7.522 1.00 97.50 104 TYR A N 1
ATOM 774 C CA . TYR A 1 104 ? 8.861 -5.018 -8.068 1.00 97.50 104 TYR A CA 1
ATOM 775 C C . TYR A 1 104 ? 9.957 -4.929 -9.116 1.00 97.50 104 TYR A C 1
ATOM 777 O O . TYR A 1 104 ? 9.846 -4.154 -10.068 1.00 97.50 104 TYR A O 1
ATOM 785 N N . THR A 1 105 ? 11.018 -5.713 -8.938 1.00 96.81 105 THR A N 1
ATOM 786 C CA . THR A 1 105 ? 12.224 -5.590 -9.768 1.00 96.81 105 THR A CA 1
ATOM 787 C C . THR A 1 105 ? 12.588 -6.843 -10.560 1.00 96.81 105 THR A C 1
ATOM 789 O O . THR A 1 105 ? 13.439 -6.774 -11.443 1.00 96.81 105 THR A O 1
ATOM 792 N N . ASP A 1 106 ? 11.951 -7.979 -10.265 1.00 95.56 106 ASP A N 1
ATOM 793 C CA . ASP A 1 106 ? 12.217 -9.261 -10.944 1.00 95.56 106 ASP A CA 1
ATOM 794 C C . ASP A 1 106 ? 11.104 -9.654 -11.926 1.00 95.56 106 ASP A C 1
ATOM 796 O O . ASP A 1 106 ? 11.369 -10.295 -12.941 1.00 95.56 106 ASP A O 1
ATOM 800 N N . SER A 1 107 ? 9.863 -9.250 -11.642 1.00 94.81 107 SER A N 1
ATOM 801 C CA . SER A 1 107 ? 8.699 -9.397 -12.522 1.00 94.81 107 SER A CA 1
ATOM 802 C C . SER A 1 107 ? 7.816 -8.150 -12.430 1.00 94.81 107 SER A C 1
ATOM 804 O O . SER A 1 107 ? 7.894 -7.404 -11.456 1.00 94.81 107 SER A O 1
ATOM 806 N N . ALA A 1 108 ? 6.969 -7.934 -13.437 1.00 94.06 108 ALA A N 1
ATOM 807 C CA . ALA A 1 108 ? 5.893 -6.945 -13.392 1.00 94.06 108 ALA A CA 1
ATOM 808 C C . ALA A 1 108 ? 4.613 -7.481 -12.710 1.00 94.06 108 ALA A C 1
ATOM 810 O O . ALA A 1 108 ? 3.645 -6.738 -12.553 1.00 94.06 108 ALA A O 1
ATOM 811 N N . ASP A 1 109 ? 4.595 -8.757 -12.310 1.00 95.44 109 ASP A N 1
ATOM 812 C CA . ASP A 1 109 ? 3.453 -9.371 -11.632 1.00 95.44 109 ASP A CA 1
ATOM 813 C C . ASP A 1 109 ? 3.321 -8.842 -10.199 1.00 95.44 109 ASP A C 1
ATOM 815 O O . ASP A 1 109 ? 4.187 -9.067 -9.348 1.00 95.44 109 ASP A O 1
ATOM 819 N N . ILE A 1 110 ? 2.207 -8.163 -9.918 1.00 95.50 110 ILE A N 1
ATOM 820 C CA . ILE A 1 110 ? 1.893 -7.697 -8.568 1.00 95.50 110 ILE A CA 1
ATOM 821 C C . ILE A 1 110 ? 1.479 -8.891 -7.709 1.00 95.50 110 ILE A C 1
ATOM 823 O O . ILE A 1 110 ? 0.541 -9.622 -8.032 1.00 95.50 110 ILE A O 1
ATOM 827 N N . ARG A 1 111 ? 2.185 -9.086 -6.595 1.00 93.75 111 ARG A N 1
ATOM 828 C CA . ARG A 1 111 ? 1.899 -10.154 -5.640 1.00 93.75 111 ARG A CA 1
ATOM 829 C C . ARG A 1 111 ? 0.676 -9.785 -4.803 1.00 93.75 111 ARG A C 1
ATOM 831 O O . ARG A 1 111 ? 0.631 -8.702 -4.222 1.00 93.75 111 ARG A O 1
ATOM 838 N N . ASN A 1 112 ? -0.252 -10.727 -4.667 1.00 96.06 112 ASN A N 1
ATOM 839 C CA . ASN A 1 112 ? -1.347 -10.623 -3.708 1.00 96.06 112 ASN A CA 1
ATOM 840 C C . ASN A 1 112 ? -0.951 -11.194 -2.342 1.00 96.06 112 ASN A C 1
ATOM 842 O O . ASN A 1 112 ? -0.048 -12.034 -2.233 1.00 96.06 112 ASN A O 1
ATOM 846 N N . VAL A 1 113 ? -1.598 -10.677 -1.304 1.00 95.69 113 VAL A N 1
ATOM 847 C CA . VAL A 1 113 ? -1.443 -11.107 0.082 1.00 95.69 113 VAL A CA 1
ATOM 848 C C . VAL A 1 113 ? -2.815 -11.230 0.749 1.00 95.69 113 VAL A C 1
ATOM 850 O O . VAL A 1 113 ? -3.720 -10.443 0.438 1.00 95.69 113 VAL A O 1
ATOM 853 N N . PRO A 1 114 ? -2.972 -12.176 1.690 1.00 95.94 114 PRO A N 1
ATOM 854 C CA . PRO A 1 114 ? -4.203 -12.318 2.444 1.00 95.94 114 PRO A CA 1
ATOM 855 C C . PRO A 1 114 ? -4.379 -11.129 3.383 1.00 95.94 114 PRO A C 1
ATOM 857 O O . PRO A 1 114 ? -3.455 -10.749 4.105 1.00 95.94 114 PRO A O 1
ATOM 860 N N . VAL A 1 115 ? -5.587 -10.581 3.421 1.00 97.12 115 VAL A N 1
ATOM 861 C CA . VAL A 1 115 ? -5.969 -9.524 4.358 1.00 97.12 115 VAL A CA 1
ATOM 862 C C . VAL A 1 115 ? -6.221 -10.146 5.730 1.00 97.12 115 VAL A C 1
ATOM 864 O O . VAL A 1 115 ? -7.109 -10.991 5.856 1.00 97.12 115 VAL A O 1
ATOM 867 N N . PRO A 1 116 ? -5.494 -9.754 6.786 1.00 94.62 116 PRO A N 1
ATOM 868 C CA . PRO A 1 116 ? -5.799 -10.212 8.133 1.00 94.62 116 PRO A CA 1
ATOM 869 C C . PRO A 1 116 ? -7.195 -9.755 8.585 1.00 94.62 116 PRO A C 1
ATOM 871 O O . PRO A 1 116 ? -7.607 -8.625 8.327 1.00 94.62 116 PRO A O 1
ATOM 874 N N . ASP A 1 117 ? -7.917 -10.622 9.297 1.00 95.44 117 ASP A N 1
ATOM 875 C CA . ASP A 1 117 ? -9.102 -10.206 10.052 1.00 95.44 117 ASP A CA 1
ATOM 876 C C . ASP A 1 117 ? -8.647 -9.573 11.369 1.00 95.44 117 ASP A C 1
ATOM 878 O O . ASP A 1 117 ? -8.011 -10.223 12.213 1.00 95.44 117 ASP A O 1
ATOM 882 N N . VAL A 1 118 ? -8.915 -8.277 11.508 1.00 93.88 118 VAL A N 1
ATOM 883 C CA . VAL A 1 118 ? -8.480 -7.466 12.648 1.00 93.88 118 VAL A CA 1
ATOM 884 C C . VAL A 1 118 ? -9.643 -6.922 13.467 1.00 93.88 118 VAL A C 1
ATOM 886 O O . VAL A 1 118 ? -9.419 -6.195 14.436 1.00 93.88 118 VAL A O 1
ATOM 889 N N . LYS A 1 119 ? -10.882 -7.300 13.139 1.00 93.94 119 LYS A N 1
ATOM 890 C CA . LYS A 1 119 ? -12.056 -6.859 13.890 1.00 93.94 119 LYS A CA 1
ATOM 891 C C . LYS A 1 119 ? -11.984 -7.331 15.346 1.00 93.94 119 LYS A C 1
ATOM 893 O O . LYS A 1 119 ? -11.646 -8.477 15.636 1.00 93.94 119 LYS A O 1
ATOM 898 N N . GLY A 1 120 ? -12.300 -6.431 16.274 1.00 92.69 120 GLY A N 1
ATOM 899 C CA . GLY A 1 120 ? -12.231 -6.682 17.715 1.00 92.69 120 GLY A CA 1
ATOM 900 C C . GLY A 1 120 ? -10.817 -6.650 18.306 1.00 92.69 120 GLY A C 1
ATOM 901 O O . GLY A 1 120 ? -10.666 -6.868 19.506 1.00 92.69 120 GLY A O 1
ATOM 902 N N . LYS A 1 121 ? -9.780 -6.375 17.505 1.00 90.62 121 LYS A N 1
ATOM 903 C CA . LYS A 1 121 ? -8.407 -6.172 17.993 1.00 90.62 121 L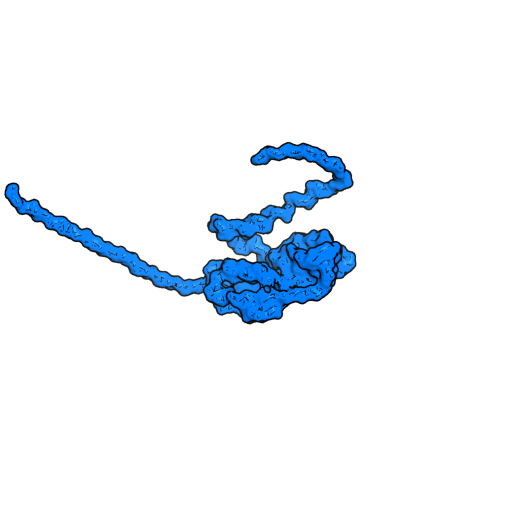YS A CA 1
ATOM 904 C C . LYS A 1 121 ? -8.163 -4.701 18.314 1.00 90.62 121 LYS A C 1
ATOM 906 O O . LYS A 1 121 ? -8.864 -3.832 17.803 1.00 90.62 121 LYS A O 1
ATOM 911 N N . SER A 1 122 ? -7.150 -4.418 19.129 1.00 92.38 122 SER A N 1
ATOM 912 C CA . SER A 1 122 ? -6.690 -3.041 19.324 1.00 92.38 122 SER A CA 1
ATOM 913 C C . SER A 1 122 ? -6.103 -2.483 18.026 1.00 92.38 122 SER A C 1
ATOM 915 O O . SER A 1 122 ? -5.489 -3.224 17.250 1.00 92.38 122 SER A O 1
ATOM 917 N N . ALA A 1 123 ? -6.271 -1.184 17.788 1.00 87.88 123 ALA A N 1
ATOM 918 C CA . ALA A 1 123 ? -5.742 -0.526 16.597 1.00 87.88 123 ALA A CA 1
ATOM 919 C C . ALA A 1 123 ? -4.217 -0.711 16.409 1.00 87.88 123 ALA A C 1
ATOM 921 O O . ALA A 1 123 ? -3.815 -1.025 15.287 1.00 87.88 123 ALA A O 1
ATOM 922 N N . PRO A 1 124 ? -3.359 -0.673 17.453 1.00 89.69 124 PRO A N 1
ATOM 923 C CA . PRO A 1 124 ? -1.927 -0.931 17.285 1.00 89.69 124 PRO A CA 1
ATOM 924 C C . PRO A 1 124 ? -1.631 -2.364 16.818 1.00 89.69 124 PRO A C 1
ATOM 926 O O . PRO A 1 124 ? -0.818 -2.579 15.918 1.00 89.69 124 PRO A O 1
ATOM 929 N N . LEU A 1 125 ? -2.332 -3.356 17.381 1.00 89.19 125 LEU A N 1
ATOM 930 C CA . LEU A 1 125 ? -2.178 -4.757 16.982 1.00 89.19 125 LEU A CA 1
ATOM 931 C C . LEU A 1 125 ? -2.679 -4.987 15.551 1.00 89.19 125 LEU A C 1
ATOM 933 O O . LEU A 1 125 ? -2.044 -5.703 14.778 1.00 89.19 125 LEU A O 1
ATOM 937 N N . ALA A 1 126 ? -3.807 -4.376 15.190 1.00 91.50 126 ALA A N 1
ATOM 938 C CA . ALA A 1 126 ? -4.365 -4.447 13.846 1.00 91.50 126 ALA A CA 1
ATOM 939 C C . ALA A 1 126 ? -3.395 -3.879 12.799 1.00 91.50 126 ALA A C 1
ATOM 941 O O . ALA A 1 126 ? -3.113 -4.543 11.799 1.00 91.50 126 ALA A O 1
ATOM 942 N N . SER A 1 127 ? -2.823 -2.703 13.070 1.00 89.94 127 SER A N 1
ATOM 943 C CA . SER A 1 127 ? -1.817 -2.072 12.215 1.00 89.94 127 SER A CA 1
ATOM 944 C C . SER A 1 127 ? -0.577 -2.948 12.045 1.00 89.94 127 SER A C 1
ATOM 946 O O . SER A 1 127 ? -0.114 -3.141 10.922 1.00 89.94 127 SER A O 1
ATOM 948 N N . GLN A 1 128 ? -0.083 -3.565 13.124 1.00 89.81 128 GLN A N 1
ATOM 949 C CA . GLN A 1 128 ? 1.051 -4.490 13.053 1.00 89.81 128 GLN A CA 1
ATOM 950 C C . GLN A 1 128 ? 0.744 -5.724 12.191 1.00 89.81 128 GLN A C 1
ATOM 952 O O . GLN A 1 128 ? 1.581 -6.149 11.393 1.00 89.81 128 GLN A O 1
ATOM 957 N N . MET A 1 129 ? -0.453 -6.302 12.328 1.00 91.00 129 MET A N 1
ATOM 958 C CA . MET A 1 129 ? -0.872 -7.453 11.524 1.00 91.00 129 MET A CA 1
ATOM 959 C C . MET A 1 129 ? -0.949 -7.108 10.033 1.00 91.00 129 MET A C 1
ATOM 961 O O . MET A 1 129 ? -0.466 -7.880 9.203 1.00 91.00 129 MET A O 1
ATOM 965 N N . MET A 1 130 ? -1.511 -5.946 9.695 1.00 92.00 130 MET A N 1
ATOM 966 C CA . MET A 1 130 ? -1.599 -5.453 8.317 1.00 92.00 130 MET A CA 1
ATOM 967 C C . MET A 1 130 ? -0.211 -5.176 7.725 1.00 92.00 130 MET A C 1
ATOM 969 O O . MET A 1 130 ? 0.105 -5.674 6.644 1.00 92.00 130 MET A O 1
ATOM 973 N N . ALA A 1 131 ? 0.660 -4.483 8.465 1.00 90.75 131 ALA A N 1
ATOM 974 C CA . ALA A 1 131 ? 2.039 -4.231 8.048 1.00 90.75 131 ALA A CA 1
ATOM 975 C C . ALA A 1 131 ? 2.826 -5.540 7.843 1.00 90.75 131 ALA A C 1
ATOM 977 O O . ALA A 1 131 ? 3.554 -5.690 6.860 1.00 90.75 131 ALA A O 1
ATOM 978 N N . GLY A 1 132 ? 2.625 -6.530 8.721 1.00 88.00 132 GLY A N 1
ATOM 979 C CA . GLY A 1 132 ? 3.207 -7.870 8.598 1.00 88.00 132 GLY A CA 1
ATOM 980 C C . GLY A 1 132 ? 2.736 -8.633 7.354 1.00 88.00 132 GLY A C 1
ATOM 981 O O . GLY A 1 132 ? 3.522 -9.365 6.750 1.00 88.00 132 GLY A O 1
ATOM 982 N N . ALA A 1 133 ? 1.489 -8.419 6.924 1.00 91.69 133 ALA A N 1
ATOM 983 C CA . ALA A 1 133 ? 0.969 -8.926 5.654 1.00 91.69 133 ALA A CA 1
ATOM 984 C C . ALA A 1 133 ? 1.488 -8.139 4.434 1.00 91.69 133 ALA A C 1
ATOM 986 O O . ALA A 1 133 ? 1.325 -8.584 3.300 1.00 91.69 133 ALA A O 1
ATOM 987 N N . GLY A 1 134 ? 2.156 -7.003 4.646 1.00 92.38 134 GLY A N 1
ATOM 988 C CA . GLY A 1 134 ? 2.636 -6.125 3.586 1.00 92.38 134 GLY A CA 1
ATOM 989 C C . GLY A 1 134 ? 1.578 -5.149 3.076 1.00 92.38 134 GLY A C 1
ATOM 990 O O . GLY A 1 134 ? 1.646 -4.734 1.923 1.00 92.38 134 GLY A O 1
ATOM 991 N N . LEU A 1 135 ? 0.590 -4.814 3.905 1.00 95.44 135 LEU A N 1
ATOM 992 C CA . LEU A 1 135 ? -0.480 -3.863 3.612 1.00 95.44 135 LEU A CA 1
ATOM 993 C C . LEU A 1 135 ? -0.231 -2.537 4.337 1.00 95.44 135 LEU A C 1
ATOM 995 O O . LEU A 1 135 ? 0.379 -2.506 5.405 1.00 95.44 135 LEU A O 1
ATOM 999 N N . ASN A 1 136 ? -0.714 -1.446 3.749 1.00 94.44 136 ASN A N 1
ATOM 1000 C CA . ASN A 1 136 ? -0.695 -0.119 4.358 1.00 94.44 136 ASN A CA 1
ATOM 1001 C C . ASN A 1 136 ? -2.012 0.119 5.107 1.00 94.44 136 ASN A C 1
ATOM 1003 O O . ASN A 1 136 ? -3.050 -0.402 4.703 1.00 94.44 136 ASN A O 1
ATOM 1007 N N . VAL A 1 137 ? -1.991 0.924 6.171 1.00 93.56 137 VAL A N 1
ATOM 1008 C CA . VAL A 1 137 ? -3.177 1.185 7.001 1.00 93.56 137 VAL A CA 1
ATOM 1009 C C . VAL A 1 137 ? -3.491 2.670 7.054 1.00 93.56 137 VAL A C 1
ATOM 1011 O O . VAL A 1 137 ? -2.613 3.491 7.303 1.00 93.56 137 VAL A O 1
ATOM 1014 N N . LYS A 1 138 ? -4.771 2.997 6.883 1.00 92.12 138 LYS A N 1
ATOM 1015 C CA . LYS A 1 138 ? -5.354 4.276 7.279 1.00 92.12 138 LYS A CA 1
ATOM 1016 C C . LYS A 1 138 ? -6.282 4.024 8.463 1.00 92.12 138 LYS A C 1
ATOM 1018 O O . LYS A 1 138 ? -7.279 3.325 8.314 1.00 92.12 138 LYS A O 1
ATOM 1023 N N . LEU A 1 139 ? -5.956 4.575 9.629 1.00 91.44 139 LEU A N 1
ATOM 1024 C CA . LEU A 1 139 ? -6.813 4.470 10.808 1.00 91.44 139 LEU A CA 1
ATOM 1025 C C . LEU A 1 139 ? -7.789 5.651 10.861 1.00 91.44 139 LEU A C 1
ATOM 1027 O O . LEU A 1 139 ? -7.384 6.809 10.791 1.00 91.44 139 LEU A O 1
ATOM 1031 N N . GLU A 1 140 ? -9.072 5.346 11.004 1.00 92.25 140 GLU A N 1
ATOM 1032 C CA . GLU A 1 140 ? -10.151 6.300 11.227 1.00 92.25 140 GLU A CA 1
ATOM 1033 C C . GLU A 1 140 ? -10.742 6.050 12.617 1.00 92.25 140 GLU A C 1
ATOM 1035 O O . GLU A 1 140 ? -11.479 5.091 12.831 1.00 92.25 140 GLU A O 1
ATOM 1040 N N . GLY A 1 141 ? -10.392 6.901 13.579 1.00 90.38 141 GLY A N 1
ATOM 1041 C CA . GLY A 1 141 ? -10.808 6.750 14.973 1.00 90.38 141 GLY A CA 1
ATOM 1042 C C . GLY A 1 141 ? -9.639 6.901 15.952 1.00 90.38 141 GLY A C 1
ATOM 1043 O O . GLY A 1 141 ? -8.552 7.322 15.553 1.00 90.38 141 GLY A O 1
ATOM 1044 N N . PRO A 1 142 ? -9.856 6.609 17.246 1.00 86.75 142 PRO A N 1
ATOM 1045 C CA . PRO A 1 142 ? -8.825 6.694 18.274 1.00 86.75 142 PRO A CA 1
ATOM 1046 C C . PRO A 1 142 ? -7.732 5.629 18.090 1.00 86.75 142 PRO A C 1
ATOM 1048 O O . PRO A 1 142 ? -8.026 4.456 17.843 1.00 86.75 142 PRO A O 1
ATOM 1051 N N . GLU A 1 143 ? -6.470 6.027 18.279 1.00 86.00 143 GLU A N 1
ATOM 1052 C CA . GLU A 1 143 ? -5.288 5.150 18.162 1.00 86.00 143 GLU A CA 1
ATOM 1053 C C . GLU A 1 143 ? -5.257 4.033 19.213 1.00 86.00 143 GLU A C 1
ATOM 1055 O O . GLU A 1 143 ? -4.728 2.956 18.959 1.00 86.00 143 GLU A O 1
ATOM 1060 N N . GLU A 1 144 ? -5.884 4.253 20.368 1.00 87.12 144 GLU A N 1
ATOM 1061 C CA . GLU A 1 144 ? -6.045 3.248 21.428 1.00 87.12 144 GLU A CA 1
ATOM 1062 C C . GLU A 1 144 ? -7.389 2.503 21.344 1.00 87.12 144 GLU A C 1
ATOM 1064 O O . GLU A 1 144 ? -7.751 1.726 22.228 1.00 87.12 144 GLU A O 1
ATOM 1069 N N . GLY A 1 145 ? -8.154 2.736 20.274 1.00 90.00 145 GLY A N 1
ATOM 1070 C CA . GLY A 1 145 ? -9.456 2.119 20.066 1.00 90.00 145 GLY A CA 1
ATOM 1071 C C . GLY A 1 145 ? -9.394 0.638 19.700 1.00 90.00 145 GLY A C 1
ATOM 1072 O O . GLY A 1 145 ? -8.353 0.069 19.355 1.00 90.00 145 GLY A O 1
ATOM 1073 N N . ILE A 1 146 ? -10.568 0.017 19.718 1.00 93.56 146 ILE A N 1
ATOM 1074 C CA . ILE A 1 146 ? -10.805 -1.323 19.188 1.00 93.56 146 ILE A CA 1
ATOM 1075 C C . ILE A 1 146 ? -11.336 -1.198 17.763 1.00 93.56 146 ILE A C 1
ATOM 1077 O O . ILE A 1 146 ? -12.225 -0.390 17.503 1.00 93.56 146 ILE A O 1
ATOM 1081 N N . ILE A 1 147 ? -10.813 -2.008 16.841 1.00 95.38 147 ILE A N 1
ATOM 1082 C CA . ILE A 1 147 ? -11.276 -2.028 15.454 1.00 95.38 147 ILE A CA 1
ATOM 1083 C C . ILE A 1 147 ? -12.705 -2.566 15.389 1.00 95.38 147 ILE A C 1
ATOM 1085 O O . ILE A 1 147 ? -12.964 -3.734 15.701 1.00 95.38 147 ILE A O 1
ATOM 1089 N N . THR A 1 148 ? -13.631 -1.731 14.934 1.00 95.81 148 THR A N 1
ATOM 1090 C CA . THR A 1 148 ? -15.040 -2.087 14.730 1.00 95.81 148 THR A CA 1
ATOM 1091 C C . THR A 1 148 ? -15.318 -2.490 13.284 1.00 95.81 148 THR A C 1
ATOM 1093 O O . THR A 1 148 ? -16.177 -3.349 13.038 1.00 95.81 148 THR A O 1
ATOM 1096 N N . ALA A 1 149 ? -14.551 -1.947 12.334 1.00 94.94 149 ALA A N 1
ATOM 1097 C CA . ALA A 1 149 ? -14.682 -2.239 10.913 1.00 94.94 149 ALA A CA 1
ATOM 1098 C C . ALA A 1 149 ? -13.347 -2.168 10.154 1.00 94.94 149 ALA A C 1
ATOM 1100 O O . ALA A 1 149 ? -12.410 -1.479 10.549 1.00 94.94 149 ALA A O 1
ATOM 1101 N N . GLN A 1 150 ? -13.303 -2.880 9.031 1.00 95.75 150 GLN A N 1
ATOM 1102 C CA . GLN A 1 150 ? -12.273 -2.791 7.998 1.00 95.75 150 GLN A CA 1
ATOM 1103 C C . GLN A 1 150 ? -12.976 -2.715 6.637 1.00 95.75 150 GLN A C 1
ATOM 1105 O O . GLN A 1 150 ? -13.989 -3.391 6.439 1.00 95.75 150 GLN A O 1
ATOM 1110 N N . ASP A 1 151 ? -12.477 -1.883 5.724 1.00 95.94 151 ASP A N 1
ATOM 1111 C CA . ASP A 1 151 ? -13.080 -1.672 4.399 1.00 95.94 151 ASP A CA 1
ATOM 1112 C C . ASP A 1 151 ? -12.927 -2.885 3.465 1.00 95.94 151 ASP A C 1
ATOM 1114 O O . ASP A 1 151 ? -13.822 -3.182 2.669 1.00 95.94 151 ASP A O 1
ATOM 1118 N N . VAL A 1 152 ? -11.829 -3.631 3.600 1.00 94.31 152 VAL A N 1
ATOM 1119 C CA . VAL A 1 152 ? -11.578 -4.883 2.883 1.00 94.31 152 VAL A CA 1
ATOM 1120 C C . VAL A 1 152 ? -11.831 -6.081 3.791 1.00 94.31 152 VAL A C 1
ATOM 1122 O O . VAL A 1 152 ? -11.333 -6.148 4.910 1.00 94.31 152 VAL A O 1
ATOM 1125 N N . THR A 1 153 ? -12.575 -7.075 3.304 1.00 92.75 153 THR A N 1
ATOM 1126 C CA . THR A 1 153 ? -12.927 -8.274 4.083 1.00 92.75 153 THR A CA 1
ATOM 1127 C C . THR A 1 153 ? -11.696 -9.121 4.430 1.00 92.75 153 THR A C 1
ATOM 1129 O O . THR A 1 153 ? -10.884 -9.434 3.557 1.00 92.75 153 THR A O 1
ATOM 1132 N N . GLY A 1 154 ? -11.585 -9.541 5.694 1.00 93.75 154 GLY A N 1
ATOM 1133 C CA . GLY A 1 154 ? -10.543 -10.464 6.147 1.00 93.75 154 GLY A CA 1
ATOM 1134 C C . GLY A 1 154 ? -10.573 -11.800 5.393 1.00 93.75 154 GLY A C 1
ATOM 1135 O O . GLY A 1 154 ? -11.635 -12.315 5.045 1.00 93.75 154 GLY A O 1
ATOM 1136 N N . GLY A 1 155 ? -9.396 -12.351 5.108 1.00 91.38 155 GLY A N 1
ATOM 1137 C CA . GLY A 1 155 ? -9.201 -13.575 4.329 1.00 91.38 155 GLY A CA 1
ATOM 1138 C C . GLY A 1 155 ? -9.296 -13.398 2.810 1.00 91.38 155 GLY A C 1
ATOM 1139 O O . GLY A 1 155 ? -9.041 -14.356 2.084 1.00 91.38 155 GLY A O 1
ATOM 1140 N N . SER A 1 156 ? -9.644 -12.206 2.314 1.00 95.06 156 SER A N 1
ATOM 1141 C CA . SER A 1 156 ? -9.537 -11.898 0.883 1.00 95.06 156 SER A CA 1
ATOM 1142 C C . SER A 1 156 ? -8.076 -11.710 0.461 1.00 95.06 156 SER A C 1
ATOM 1144 O O . SER A 1 156 ? -7.218 -11.425 1.291 1.00 95.06 156 SER A O 1
ATOM 1146 N N . GLU A 1 157 ? -7.794 -11.870 -0.830 1.00 96.50 157 GLU A N 1
ATOM 1147 C CA . GLU A 1 157 ? -6.466 -11.665 -1.416 1.00 96.50 157 GLU A CA 1
ATOM 1148 C C . GLU A 1 157 ? -6.454 -10.343 -2.186 1.00 96.50 157 GLU A C 1
ATOM 1150 O O . GLU A 1 157 ? -7.210 -10.180 -3.147 1.00 96.50 157 GLU A O 1
ATOM 1155 N N . ILE A 1 158 ? -5.588 -9.412 -1.784 1.00 97.25 158 ILE A N 1
ATOM 1156 C CA . ILE A 1 158 ? -5.437 -8.103 -2.436 1.00 97.25 158 ILE A CA 1
ATOM 1157 C C . ILE A 1 158 ? -3.967 -7.817 -2.753 1.00 97.25 158 ILE A C 1
ATOM 1159 O O . ILE A 1 158 ? -3.087 -8.417 -2.134 1.00 97.25 158 ILE A O 1
ATOM 1163 N N . PRO A 1 159 ? -3.666 -6.898 -3.686 1.00 97.25 159 PRO A N 1
ATOM 1164 C CA . PRO A 1 159 ? -2.292 -6.511 -3.982 1.00 97.25 159 PRO A CA 1
ATOM 1165 C C . PRO A 1 159 ? -1.510 -6.065 -2.739 1.00 97.25 159 PRO A C 1
ATOM 1167 O O . PRO A 1 159 ? -1.992 -5.256 -1.939 1.00 97.25 159 PRO A O 1
ATOM 1170 N N . MET A 1 160 ? -0.275 -6.546 -2.600 1.00 95.56 160 MET A N 1
ATOM 1171 C CA . MET A 1 160 ? 0.659 -6.087 -1.572 1.00 95.56 160 MET A CA 1
ATOM 1172 C C . MET A 1 160 ? 0.892 -4.577 -1.713 1.00 95.56 160 MET A C 1
ATOM 1174 O O . MET A 1 160 ? 1.091 -4.078 -2.818 1.00 95.56 160 MET A O 1
ATOM 1178 N N . GLY A 1 161 ? 0.870 -3.852 -0.597 1.00 93.25 161 GLY A N 1
ATOM 1179 C CA . GLY A 1 161 ? 0.943 -2.393 -0.563 1.00 93.25 161 GLY A CA 1
ATOM 1180 C C . GLY A 1 161 ? -0.406 -1.688 -0.667 1.00 93.25 161 GLY A C 1
ATOM 1181 O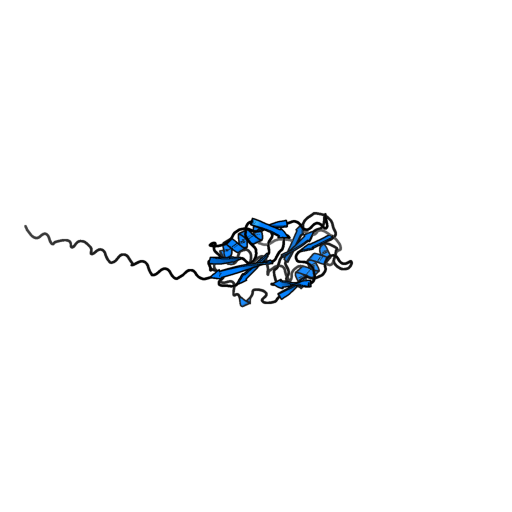 O . GLY A 1 161 ? -0.442 -0.461 -0.645 1.00 93.25 161 GLY A O 1
ATOM 1182 N N . THR A 1 162 ? -1.525 -2.412 -0.763 1.00 96.44 162 THR A N 1
ATOM 1183 C CA . THR A 1 162 ? -2.854 -1.782 -0.709 1.00 96.44 162 THR A CA 1
ATOM 1184 C C . THR A 1 162 ? -3.060 -1.050 0.610 1.00 96.44 162 THR A C 1
ATOM 1186 O O . THR A 1 162 ? -2.700 -1.561 1.669 1.00 96.44 162 THR A O 1
ATOM 1189 N N . LEU A 1 163 ? -3.627 0.156 0.521 1.00 95.12 163 LEU A N 1
ATOM 1190 C CA . LEU A 1 163 ? -4.086 0.930 1.666 1.00 95.12 163 LEU A CA 1
ATOM 1191 C C . LEU A 1 163 ? -5.449 0.396 2.113 1.00 95.12 163 LEU A C 1
ATOM 1193 O O . LEU A 1 163 ? -6.406 0.449 1.345 1.00 95.12 163 LEU A O 1
ATOM 1197 N N . VAL A 1 164 ? -5.509 -0.119 3.336 1.00 95.56 164 VAL A N 1
ATOM 1198 C CA . VAL A 1 164 ? -6.716 -0.634 3.988 1.00 95.56 164 VAL A CA 1
ATOM 1199 C C . VAL A 1 164 ? -7.161 0.374 5.038 1.00 95.56 164 VAL A C 1
ATOM 1201 O O . VAL A 1 164 ? -6.362 0.802 5.877 1.00 95.56 164 VAL A O 1
ATOM 1204 N N . THR A 1 165 ? -8.433 0.753 5.003 1.00 94.88 165 THR A N 1
ATOM 1205 C CA . THR A 1 165 ? -9.023 1.666 5.984 1.00 94.88 165 THR A CA 1
ATOM 1206 C C . THR A 1 165 ? -9.602 0.870 7.145 1.00 94.88 165 THR A C 1
ATOM 1208 O O . THR A 1 165 ? -10.446 -0.009 6.957 1.00 94.88 165 THR A O 1
ATOM 1211 N N . LEU A 1 166 ? -9.154 1.184 8.358 1.00 93.75 166 LEU A N 1
ATOM 1212 C CA . LEU A 1 166 ? -9.642 0.590 9.597 1.00 93.75 166 LEU A CA 1
ATOM 1213 C C . LEU A 1 166 ? -10.412 1.632 10.391 1.00 93.75 166 LEU A C 1
ATOM 1215 O O . LEU A 1 166 ? -9.910 2.732 10.602 1.00 93.75 166 LEU A O 1
ATOM 1219 N N . 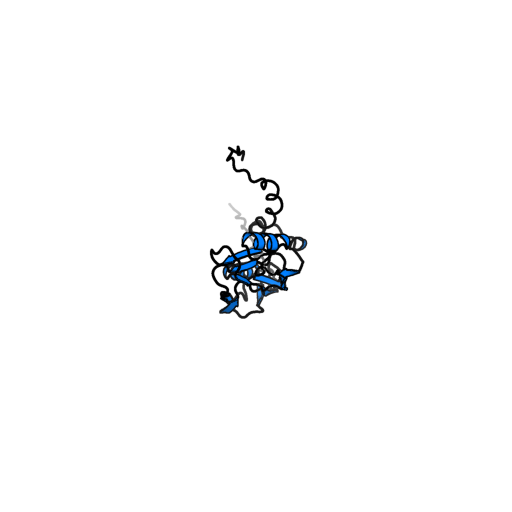THR A 1 167 ? -11.593 1.270 10.876 1.00 94.94 167 THR A N 1
ATOM 1220 C CA . THR A 1 167 ? -12.374 2.115 11.779 1.00 94.94 167 THR A CA 1
ATOM 1221 C C . THR A 1 167 ? -12.215 1.606 13.202 1.00 94.94 167 THR A C 1
ATOM 1223 O O . THR A 1 167 ? -12.455 0.421 13.460 1.00 94.94 167 THR A O 1
ATOM 1226 N N . SER A 1 168 ? -11.816 2.482 14.122 1.00 94.69 168 SER A N 1
ATOM 1227 C CA . SER A 1 168 ? -11.712 2.176 15.547 1.00 94.69 168 SER A CA 1
ATOM 1228 C C . SER A 1 168 ? -12.687 3.001 16.377 1.00 94.69 168 SER A C 1
ATOM 1230 O O . SER A 1 168 ? -13.072 4.110 16.013 1.00 94.69 168 SER A O 1
ATOM 1232 N N . GLU A 1 169 ? -13.071 2.459 17.528 1.00 93.38 169 GLU A N 1
ATOM 1233 C CA . GLU A 1 169 ? -13.877 3.154 18.531 1.00 93.38 169 GLU A CA 1
ATOM 1234 C C . GLU A 1 169 ? -13.290 2.903 19.924 1.00 93.38 169 GLU A C 1
ATOM 1236 O O . GLU A 1 169 ? -12.694 1.851 20.180 1.00 93.38 169 GLU A O 1
ATOM 1241 N N . MET A 1 170 ? -13.432 3.871 20.834 1.00 90.94 170 MET A N 1
ATOM 1242 C CA . MET A 1 170 ? -13.087 3.645 22.238 1.00 90.94 170 MET A CA 1
ATOM 1243 C C . MET A 1 170 ? -14.043 2.599 22.821 1.00 90.94 170 MET A C 1
ATOM 1245 O O . MET A 1 170 ? -15.252 2.687 22.586 1.00 90.94 170 MET A O 1
ATOM 1249 N N . PRO A 1 171 ? -13.537 1.609 23.575 1.00 78.44 171 PRO A N 1
ATOM 1250 C CA . PRO A 1 171 ? -14.414 0.700 24.290 1.00 78.44 171 PRO A CA 1
ATOM 1251 C C . PRO A 1 171 ? -15.294 1.502 25.262 1.00 78.44 171 PRO A C 1
ATOM 1253 O O . PRO A 1 171 ? -14.834 2.511 25.803 1.00 78.44 171 PRO A O 1
ATOM 1256 N N . PRO A 1 172 ? -16.549 1.080 25.500 1.00 71.50 172 PRO A N 1
ATOM 1257 C CA . PRO A 1 172 ? -17.368 1.706 26.525 1.00 71.50 172 PRO A CA 1
ATOM 1258 C C . PRO A 1 172 ? -16.621 1.620 27.855 1.00 71.50 172 PRO A C 1
ATOM 1260 O O . PRO A 1 172 ? -16.140 0.547 28.227 1.00 71.50 172 PRO A O 1
ATOM 1263 N N . GLU A 1 173 ? -16.493 2.760 28.531 1.00 65.19 173 GLU A N 1
ATOM 1264 C CA . GLU A 1 173 ? -15.826 2.862 29.821 1.00 65.19 173 GLU A CA 1
ATOM 1265 C C . GLU A 1 173 ? -16.475 1.862 30.778 1.00 65.19 173 GLU A C 1
ATOM 1267 O O . GLU A 1 173 ? -17.655 1.966 31.118 1.00 65.19 173 GLU A O 1
ATOM 1272 N N . SER A 1 174 ? -15.733 0.812 31.129 1.00 58.84 174 SER A N 1
ATOM 1273 C CA . SER A 1 174 ? -16.187 -0.156 32.114 1.00 58.84 174 SER A CA 1
ATOM 1274 C C . SER A 1 174 ? -16.371 0.595 33.424 1.00 58.84 174 SER A C 1
ATOM 1276 O O . SER A 1 174 ? -15.393 1.140 33.939 1.00 58.84 174 SER A O 1
ATOM 1278 N N . GLU A 1 175 ? -17.608 0.637 33.929 1.00 54.97 175 GLU A N 1
ATOM 1279 C CA . GLU A 1 175 ? -17.940 1.231 35.224 1.00 54.97 175 GLU A CA 1
ATOM 1280 C C . GLU A 1 175 ? -16.889 0.831 36.274 1.00 54.97 175 GLU A C 1
ATOM 1282 O O . GLU A 1 175 ? -16.434 -0.325 36.267 1.00 54.97 175 GLU A O 1
ATOM 1287 N N . PRO A 1 176 ? -16.469 1.756 37.159 1.00 52.31 176 PRO A N 1
ATOM 1288 C CA . PRO A 1 176 ? -15.481 1.445 38.176 1.00 52.31 176 PRO A CA 1
ATOM 1289 C C . PRO A 1 176 ? -15.966 0.224 38.955 1.00 52.31 176 PRO A C 1
ATOM 1291 O O . PRO A 1 176 ? -17.041 0.245 39.557 1.00 52.31 176 PRO A O 1
ATOM 1294 N N . LYS A 1 177 ? -15.179 -0.861 38.921 1.00 51.69 177 LYS A N 1
ATOM 1295 C CA . LYS A 1 177 ? -15.390 -1.993 39.828 1.00 51.69 177 LYS A CA 1
ATOM 1296 C C . LYS A 1 177 ? -15.499 -1.403 41.236 1.00 51.69 177 LYS A C 1
ATOM 1298 O O . LYS A 1 177 ? -14.635 -0.587 41.569 1.00 51.69 177 LYS A O 1
ATOM 1303 N N . PRO A 1 178 ? -16.512 -1.769 42.043 1.00 53.59 178 PRO A N 1
ATOM 1304 C CA . PRO A 1 178 ? -16.557 -1.314 43.421 1.00 53.59 178 PRO A CA 1
ATOM 1305 C C . PRO A 1 178 ? -15.213 -1.664 44.057 1.00 53.59 178 PRO A C 1
ATOM 1307 O O . PRO A 1 178 ? -14.775 -2.819 44.006 1.00 53.59 178 PRO A O 1
ATOM 1310 N N . SER A 1 179 ? -14.523 -0.639 44.563 1.00 58.06 179 SER A N 1
ATOM 1311 C CA . SER A 1 179 ? -13.396 -0.829 45.467 1.00 58.06 179 SER A CA 1
ATOM 1312 C C . SER A 1 179 ? -13.835 -1.832 46.530 1.00 58.06 179 SER A 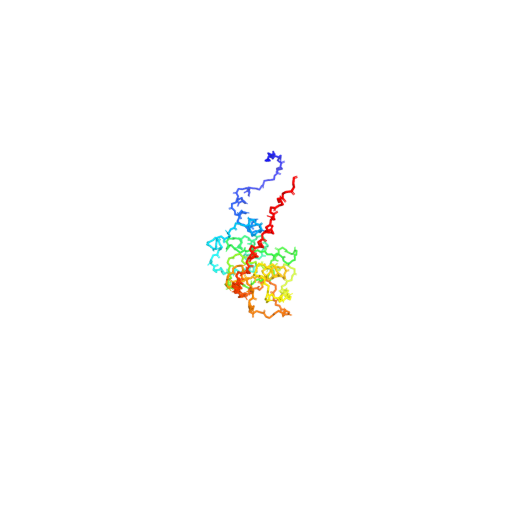C 1
ATOM 1314 O O . SER A 1 179 ? -14.989 -1.744 46.957 1.00 58.06 179 SER A O 1
ATOM 1316 N N . PRO A 1 180 ? -12.989 -2.786 46.951 1.00 61.09 180 PRO A N 1
ATOM 1317 C CA . PRO A 1 180 ? -13.301 -3.559 48.142 1.00 61.09 180 PRO A CA 1
ATOM 1318 C C . PRO A 1 180 ? -13.551 -2.555 49.274 1.00 61.09 180 PRO A C 1
ATOM 1320 O O . PRO A 1 180 ? -12.638 -1.838 49.681 1.00 61.09 180 PRO A O 1
ATOM 1323 N N . GLU A 1 181 ? -14.822 -2.420 49.662 1.00 56.81 181 GLU A N 1
ATOM 1324 C CA . GLU A 1 181 ? -15.245 -1.703 50.857 1.00 56.81 181 GLU A CA 1
ATOM 1325 C C . GLU A 1 181 ? -14.437 -2.259 52.025 1.00 56.81 181 GLU A C 1
ATOM 1327 O O . GLU A 1 181 ? -14.256 -3.475 52.114 1.00 56.81 181 GLU A O 1
ATOM 1332 N N . ASP A 1 182 ? -13.931 -1.349 52.862 1.00 56.53 182 ASP A N 1
ATOM 1333 C CA . ASP A 1 182 ? -13.292 -1.625 54.146 1.00 56.53 182 ASP A CA 1
ATOM 1334 C C . ASP A 1 182 ? -13.890 -2.881 54.793 1.00 56.53 182 ASP A C 1
ATOM 1336 O O . ASP A 1 182 ? -15.025 -2.865 55.278 1.00 56.53 182 ASP A O 1
ATOM 1340 N N . GLU A 1 183 ? -13.127 -3.978 54.815 1.00 55.72 183 GLU A N 1
ATOM 1341 C CA . GLU A 1 183 ? -13.364 -5.021 55.805 1.00 55.72 183 GLU A CA 1
ATOM 1342 C C . GLU A 1 183 ? -13.156 -4.342 57.164 1.00 55.72 183 GLU A C 1
ATOM 1344 O O . GLU A 1 183 ? -12.049 -3.866 57.431 1.00 55.72 183 GLU A O 1
ATOM 1349 N N . PRO A 1 184 ? -14.182 -4.231 58.028 1.00 50.03 184 PRO A N 1
ATOM 1350 C CA . PRO A 1 184 ? -13.954 -3.700 59.357 1.00 50.03 184 PRO A CA 1
ATOM 1351 C C . PRO A 1 184 ? -12.992 -4.651 60.069 1.00 50.03 184 PRO A C 1
ATOM 1353 O O . PRO A 1 184 ? -13.289 -5.841 60.214 1.00 50.03 184 PRO A O 1
ATOM 1356 N N . GLU A 1 185 ? -11.838 -4.131 60.498 1.00 57.72 185 GLU A N 1
ATOM 1357 C CA . GLU A 1 185 ? -10.916 -4.877 61.350 1.00 57.72 185 GLU A CA 1
ATOM 1358 C C . GLU A 1 185 ? -11.702 -5.489 62.522 1.00 57.72 185 GLU A C 1
ATOM 1360 O O . GLU A 1 185 ? -12.539 -4.805 63.130 1.00 57.72 185 GLU A O 1
ATOM 1365 N N . PRO A 1 186 ? -11.488 -6.775 62.854 1.00 54.78 186 PRO A N 1
ATOM 1366 C CA . PRO A 1 186 ? -12.163 -7.374 63.986 1.00 54.78 186 PRO A CA 1
ATOM 1367 C C . PRO A 1 186 ? -11.730 -6.628 65.247 1.00 54.78 186 PRO A C 1
ATOM 1369 O O . PRO A 1 186 ? -10.557 -6.616 65.610 1.00 54.78 186 PRO A O 1
ATOM 1372 N N . SER A 1 187 ? -12.701 -6.003 65.912 1.00 54.56 187 SER A N 1
ATOM 1373 C CA . SER A 1 187 ? -12.515 -5.330 67.190 1.00 54.56 187 SER A CA 1
ATOM 1374 C C . SER A 1 187 ? -11.872 -6.288 68.197 1.00 54.56 187 SER A C 1
ATOM 1376 O O . SER A 1 187 ? -12.528 -7.229 68.661 1.00 54.56 187 SER A O 1
ATOM 1378 N N . GLU A 1 188 ? -10.611 -6.050 68.560 1.00 57.56 188 GLU A N 1
ATOM 1379 C CA . GLU A 1 188 ? -10.021 -6.669 69.743 1.00 57.56 188 GLU A CA 1
ATOM 1380 C C . GLU A 1 188 ? -10.856 -6.260 70.961 1.00 57.56 188 GLU A C 1
ATOM 1382 O O . GLU A 1 188 ? -10.990 -5.088 71.314 1.00 57.56 188 GLU A O 1
ATOM 1387 N N . SER A 1 189 ? -11.487 -7.256 71.575 1.00 56.78 189 SER A N 1
ATOM 1388 C CA . SER A 1 189 ? -12.210 -7.093 72.832 1.00 56.78 189 SER A CA 1
ATOM 1389 C C . SER A 1 189 ? -11.196 -6.885 73.963 1.00 56.78 189 SER A C 1
ATOM 1391 O O . SER A 1 189 ? -10.216 -7.630 74.017 1.00 56.78 189 SER A O 1
ATOM 1393 N N . PRO A 1 190 ? -11.407 -5.944 74.900 1.00 55.88 190 PRO A N 1
ATOM 1394 C CA . PRO A 1 190 ? -10.539 -5.828 76.062 1.00 55.88 190 PRO A CA 1
ATOM 1395 C C . PRO A 1 190 ? -10.764 -7.034 76.983 1.00 55.88 190 PRO A C 1
ATOM 1397 O O . PRO A 1 190 ? -11.846 -7.207 77.545 1.00 55.88 190 PRO A O 1
ATOM 1400 N N . GLN A 1 191 ? -9.744 -7.881 77.133 1.00 52.44 191 GLN A N 1
ATOM 1401 C CA . GLN A 1 191 ? -9.682 -8.832 78.241 1.00 52.44 191 GLN A CA 1
ATOM 1402 C C . GLN A 1 191 ? -9.352 -8.055 79.520 1.00 52.44 191 GLN A C 1
ATOM 1404 O O . GLN A 1 191 ? -8.226 -7.602 79.713 1.00 52.44 191 GLN A O 1
ATOM 1409 N N . ASN A 1 192 ? -10.370 -7.879 80.359 1.00 50.59 192 ASN A N 1
ATOM 1410 C CA . ASN A 1 192 ? -10.237 -7.484 81.757 1.00 50.59 192 ASN A CA 1
ATOM 1411 C C . ASN A 1 192 ? -10.055 -8.727 82.649 1.00 50.59 192 ASN A C 1
ATOM 1413 O O . ASN A 1 192 ? -10.678 -9.753 82.379 1.00 50.59 192 ASN A O 1
ATOM 1417 N N . GLU A 1 193 ? -9.299 -8.514 83.738 1.00 47.34 193 GLU A N 1
ATOM 1418 C CA . GLU A 1 193 ? -9.244 -9.258 85.021 1.00 47.34 193 GLU A CA 1
ATOM 1419 C C . GLU A 1 193 ? -8.526 -10.630 84.973 1.00 47.34 193 GLU A C 1
ATOM 1421 O O . GLU A 1 193 ? -8.744 -11.427 84.067 1.00 47.34 193 GLU A O 1
ATOM 1426 N N . ASP A 1 194 ? -7.569 -10.966 85.850 1.00 45.81 194 ASP A N 1
ATOM 1427 C CA . ASP A 1 194 ? -7.295 -10.605 87.261 1.00 45.81 194 ASP A CA 1
ATOM 1428 C C . ASP A 1 194 ? -5.802 -10.313 87.555 1.00 45.81 194 ASP A C 1
ATOM 1430 O O . ASP A 1 194 ? -4.922 -10.947 86.921 1.00 45.81 194 ASP A O 1
#

InterPro domains:
  IPR005543 PASTA domain [PF03793] (48-106)
  IPR005543 PASTA domain [PF03793] (113-167)
  IPR005543 PASTA domain [PS51178] (46-107)
  IPR005543 PASTA domain [SM00740] (44-107)
  IPR005543 PASTA domain [SM00740] (109-170)
  IPR005543 PASTA domain [cd06577] (114-167)

Secondary structure (DSSP, 8-state):
---PPPP-------TTSSSSSSSSTTTTTTGGGTT----TTSS--SEEEPP--SSTTT-BHHHHHHHHHHTT-EEEEESS-SB--EEESPTT-EEETTPEEEEESS-SPPPEEEPP--TTSBHHHHHHHHHHHT-EEEEES-TTSEEEEESSPTT-EEETT-EEEEEEEPPP---PPPP---PPPP--------